Protein AF-A0A7H8K8Y8-F1 (afdb_monomer)

Radius of gyration: 16.33 Å; Cα contacts (8 Å, |Δi|>4): 462; chains: 1; bounding box: 33×34×42 Å

Solvent-accessible surface area (backbone atoms only — not comparable to full-atom values): 11235 Å² total; per-residue (Å²): 47,34,43,35,34,44,88,44,93,58,84,47,74,63,60,48,48,42,51,52,21,34,54,66,14,74,72,36,29,78,49,51,78,45,75,47,83,26,34,46,71,71,55,39,44,44,60,54,82,76,67,83,57,88,88,54,40,43,34,38,39,29,57,40,34,72,45,77,36,86,93,74,77,41,76,40,55,29,47,52,90,25,46,56,72,57,38,44,53,29,50,38,44,20,48,34,28,75,65,49,31,67,30,47,39,39,42,53,35,22,45,46,13,83,46,38,62,58,52,34,45,52,37,24,78,65,62,27,34,48,27,36,41,39,27,29,39,32,50,54,49,59,33,80,68,20,32,56,27,30,35,62,65,96,64,55,71,68,59,52,51,51,47,45,74,74,30,46,95,44,48,87,76,36,78,52,56,24,53,40,31,74,57,45,29,30,24,35,20,47,90,67,39,69,44,79,52,56,60,69,61,36,25,51,53,44,20,61,48,49,44,70,84,48,86,74,104

Foldseek 3Di:
DEEEFALDPDDDPQNVLLLVLLCLQPLCVVLPPDYDYDNDLVSLLAEDVPADDPARAYEYEFEKDWDQDPVVRDIAIDTSNHGLLSNLNSNCSHHNLVRQALHEYHYPYAQCQVCQLVSLLSSLVSVHAFYKYKDFNHDWGQANNSFIKHADDPDDPVVLVVCCVVQSVPCVSVPRIDTLAFRMWMWHGHPSDIDTDDRVVNSVVSCSRRPVPPPPD

Secondary structure (DSSP, 8-state):
-EEEE-SSSS--HHHHHHHHHHHH-HHHHTT-S-EEEE-SHHHHHSPPSSPPPTT--EEEEE-EEEEEETTTTEEEEEETTEEHHHHHHHHHHHH-HHHHTT-EEEEE-SSGGGGHHHHHHHHHHTT--SEEEEEESSEEEE-TTS-E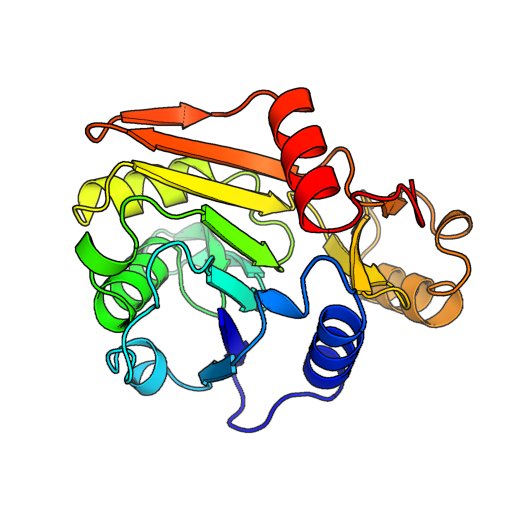EEE--SS-HHHHHHHHHHHGGGGGGSTTEEET-SSEEEEEEETTEEEEPPHHHHHHHHHHHH-TT-S--

Structure (mmCIF, N/CA/C/O backbone):
data_AF-A0A7H8K8Y8-F1
#
_entry.id   AF-A0A7H8K8Y8-F1
#
loop_
_atom_site.group_PDB
_atom_site.id
_atom_site.type_symbol
_atom_site.label_atom_id
_atom_site.label_alt_id
_atom_site.label_comp_id
_atom_site.label_asym_id
_atom_site.label_entity_id
_atom_site.label_seq_id
_atom_site.pdbx_PDB_ins_code
_atom_site.Cartn_x
_atom_site.Cartn_y
_atom_site.Cartn_z
_atom_site.occupancy
_atom_site.B_iso_or_equiv
_atom_site.auth_seq_id
_atom_site.auth_comp_id
_atom_site.auth_asym_id
_atom_site.auth_atom_id
_atom_site.pdbx_PDB_model_num
ATOM 1 N N . MET A 1 1 ? -3.875 10.345 3.438 1.00 91.38 1 MET A N 1
ATOM 2 C CA . MET A 1 1 ? -2.473 10.663 3.806 1.00 91.38 1 MET A CA 1
ATOM 3 C C . MET A 1 1 ? -1.510 9.692 3.139 1.00 91.38 1 MET A C 1
ATOM 5 O O . MET A 1 1 ? -1.839 8.514 3.044 1.00 91.38 1 MET A O 1
ATOM 9 N N . ILE A 1 2 ? -0.329 10.173 2.726 1.00 94.81 2 ILE A N 1
ATOM 10 C CA . ILE A 1 2 ? 0.794 9.314 2.305 1.00 94.81 2 ILE A CA 1
ATOM 11 C C . ILE A 1 2 ? 1.820 9.191 3.429 1.00 94.81 2 ILE A C 1
ATOM 13 O O . ILE A 1 2 ? 2.365 10.192 3.901 1.00 94.81 2 ILE A O 1
ATOM 17 N N . TRP A 1 3 ? 2.118 7.960 3.825 1.00 96.06 3 TRP A N 1
ATOM 18 C CA . TRP A 1 3 ? 3.188 7.627 4.746 1.00 96.06 3 TRP A CA 1
ATOM 19 C C . TRP A 1 3 ? 4.389 7.120 3.956 1.00 96.06 3 TRP A C 1
ATOM 21 O O . TRP A 1 3 ? 4.346 6.039 3.374 1.00 96.06 3 TRP A O 1
ATOM 31 N N . ILE A 1 4 ? 5.441 7.931 3.905 1.00 96.06 4 ILE A N 1
ATOM 32 C CA . ILE A 1 4 ? 6.640 7.665 3.117 1.00 96.06 4 ILE A CA 1
ATOM 33 C C . ILE A 1 4 ? 7.705 7.099 4.045 1.00 96.06 4 ILE A C 1
ATOM 35 O O . ILE A 1 4 ? 8.050 7.745 5.035 1.00 96.06 4 ILE A O 1
ATOM 39 N N . ILE A 1 5 ? 8.237 5.922 3.726 1.00 96.44 5 ILE A N 1
ATOM 40 C CA . ILE A 1 5 ? 9.285 5.276 4.519 1.00 96.44 5 ILE A CA 1
ATOM 41 C C . ILE A 1 5 ? 10.550 5.157 3.675 1.00 96.44 5 ILE A C 1
ATOM 43 O O . ILE A 1 5 ? 10.589 4.425 2.687 1.00 96.44 5 ILE A O 1
ATOM 47 N N . GLU A 1 6 ? 11.600 5.857 4.094 1.00 93.38 6 GLU A N 1
ATOM 48 C CA . GLU A 1 6 ? 12.917 5.805 3.465 1.00 93.38 6 GLU A CA 1
ATOM 49 C C . GLU A 1 6 ? 14.009 5.473 4.486 1.00 93.38 6 GLU A C 1
ATOM 51 O O . GLU A 1 6 ? 13.846 5.634 5.689 1.00 93.38 6 GLU A O 1
ATOM 56 N N . SER A 1 7 ? 15.178 5.045 4.008 1.00 85.81 7 SER A N 1
ATOM 57 C CA . SER A 1 7 ? 16.370 4.880 4.853 1.00 85.81 7 SER A CA 1
ATOM 58 C C . SER A 1 7 ? 17.168 6.178 5.038 1.00 85.81 7 SER A C 1
ATOM 60 O O . SER A 1 7 ? 18.157 6.211 5.773 1.00 85.81 7 SER A O 1
ATOM 62 N N . LYS A 1 8 ? 16.780 7.258 4.347 1.00 84.88 8 LYS A N 1
ATOM 63 C CA . LYS A 1 8 ? 17.482 8.547 4.324 1.00 84.88 8 LYS A CA 1
ATOM 64 C C . LYS A 1 8 ? 16.581 9.652 4.851 1.00 84.88 8 LYS A C 1
ATOM 66 O O . LYS A 1 8 ? 15.391 9.681 4.575 1.00 84.88 8 LYS A O 1
ATOM 71 N N . SER A 1 9 ? 17.172 10.618 5.554 1.00 83.38 9 SER A N 1
ATOM 72 C CA . SER A 1 9 ? 16.463 11.781 6.122 1.00 83.38 9 SER A CA 1
ATOM 73 C C . SER A 1 9 ? 15.938 12.782 5.094 1.00 83.38 9 SER A C 1
ATOM 75 O O . SER A 1 9 ? 15.338 13.790 5.459 1.00 83.38 9 SER A O 1
ATOM 77 N N . LYS A 1 10 ? 16.194 12.541 3.809 1.00 87.69 10 LYS A N 1
ATOM 78 C CA . LYS A 1 10 ? 15.722 13.359 2.700 1.00 87.69 10 LYS A CA 1
ATOM 79 C C . LYS A 1 10 ? 15.137 12.441 1.652 1.00 87.69 10 LYS A C 1
ATOM 81 O O . LYS A 1 10 ? 15.833 11.507 1.256 1.00 87.69 10 LYS A O 1
ATOM 86 N N . LEU A 1 11 ? 13.958 12.832 1.172 1.00 90.62 11 LEU A N 1
ATOM 87 C CA . LEU A 1 11 ? 13.266 12.179 0.074 1.00 90.62 11 LEU A CA 1
ATOM 88 C C . LEU A 1 11 ? 14.221 11.991 -1.104 1.00 90.62 11 LEU A C 1
ATOM 90 O O . LEU A 1 11 ? 14.812 12.957 -1.608 1.00 90.62 11 LEU A O 1
ATOM 94 N N . SER A 1 12 ? 14.406 10.747 -1.520 1.00 91.06 12 SER A N 1
ATOM 95 C CA . SER A 1 12 ? 15.180 10.435 -2.709 1.00 91.06 12 SER A CA 1
ATOM 96 C C . SER A 1 12 ? 14.504 11.015 -3.956 1.00 91.06 12 SER A C 1
ATOM 98 O O . SER A 1 12 ? 13.303 11.277 -3.986 1.00 91.06 12 SER A O 1
ATOM 100 N N . ARG A 1 13 ? 15.281 11.221 -5.028 1.00 91.00 13 ARG A N 1
ATOM 101 C CA . ARG A 1 13 ? 14.734 11.755 -6.288 1.00 91.00 13 ARG A CA 1
ATOM 102 C C . ARG A 1 13 ? 13.637 10.868 -6.878 1.00 91.00 13 ARG A C 1
ATOM 104 O O . ARG A 1 13 ? 12.740 11.399 -7.517 1.00 91.00 13 ARG A O 1
ATOM 111 N N . VAL A 1 14 ? 13.731 9.556 -6.658 1.00 86.94 14 VAL A N 1
ATOM 112 C CA . VAL A 1 14 ? 12.760 8.571 -7.147 1.00 86.94 14 VAL A CA 1
ATOM 113 C C . VAL A 1 14 ? 11.430 8.764 -6.422 1.00 86.94 14 VAL A C 1
ATOM 115 O O . VAL A 1 14 ? 10.460 9.160 -7.055 1.00 86.94 14 VAL A O 1
ATOM 118 N N . PHE 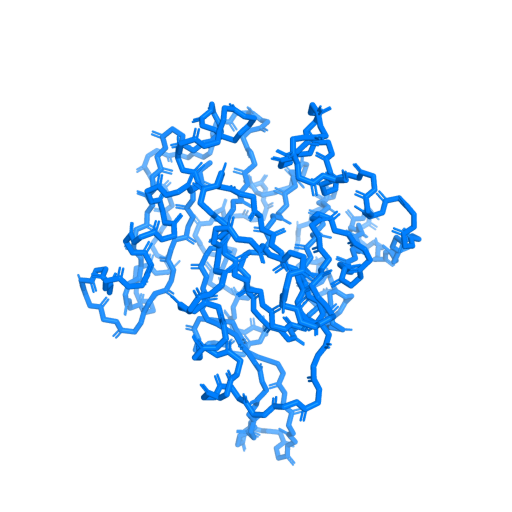A 1 15 ? 11.419 8.675 -5.089 1.00 90.81 15 PHE A N 1
ATOM 119 C CA . PHE A 1 15 ? 10.200 8.902 -4.307 1.00 90.81 15 PHE A CA 1
ATOM 120 C C . PHE A 1 15 ? 9.627 10.314 -4.478 1.00 90.81 15 PHE A C 1
ATOM 122 O O . PHE A 1 15 ? 8.418 10.498 -4.415 1.00 90.81 15 PHE A O 1
ATOM 129 N N . ALA A 1 16 ? 10.471 11.330 -4.687 1.00 92.12 16 ALA A N 1
ATOM 130 C CA . ALA A 1 16 ? 10.002 12.683 -4.975 1.00 92.12 16 ALA A CA 1
ATOM 131 C C . ALA A 1 16 ? 9.253 12.763 -6.313 1.00 92.12 16 ALA A C 1
ATOM 133 O O . ALA A 1 16 ? 8.243 13.463 -6.405 1.00 92.12 16 ALA A O 1
ATOM 134 N N . ALA A 1 17 ? 9.728 12.049 -7.337 1.00 91.31 17 ALA A N 1
ATOM 135 C CA . ALA A 1 17 ? 9.040 11.947 -8.617 1.00 91.31 17 ALA A CA 1
ATOM 136 C C . ALA A 1 17 ? 7.729 11.161 -8.474 1.00 91.31 17 ALA A C 1
ATOM 138 O O . ALA A 1 17 ? 6.698 11.651 -8.925 1.00 91.31 17 ALA A O 1
ATOM 139 N N . ASP A 1 18 ? 7.753 10.021 -7.783 1.00 91.69 18 ASP A N 1
ATOM 140 C CA . ASP A 1 18 ? 6.568 9.198 -7.509 1.00 91.69 18 ASP A CA 1
ATOM 141 C C . ASP A 1 18 ? 5.501 9.982 -6.744 1.00 91.69 18 ASP A C 1
ATOM 143 O O . ASP A 1 18 ? 4.338 9.997 -7.134 1.00 91.69 18 ASP A O 1
ATOM 147 N N . LEU A 1 19 ? 5.901 10.718 -5.703 1.00 92.56 19 LEU A N 1
ATOM 148 C CA . LEU A 1 19 ? 5.009 11.592 -4.946 1.00 92.56 19 LEU A CA 1
ATOM 149 C C . LEU A 1 19 ? 4.398 12.681 -5.833 1.00 92.56 19 LEU A C 1
ATOM 151 O O . LEU A 1 19 ? 3.198 12.921 -5.756 1.00 92.56 19 LEU A O 1
ATOM 155 N N . THR A 1 20 ? 5.211 13.323 -6.677 1.00 92.25 20 THR A N 1
ATOM 156 C CA . THR A 1 20 ? 4.737 14.374 -7.592 1.00 92.25 20 THR A CA 1
ATOM 157 C C . THR A 1 20 ? 3.717 13.817 -8.583 1.00 92.25 20 THR A C 1
ATOM 159 O O . THR A 1 20 ? 2.680 14.435 -8.800 1.00 92.25 20 THR A O 1
ATOM 162 N N . ARG A 1 21 ? 3.994 12.646 -9.166 1.00 91.94 21 ARG A N 1
ATOM 163 C CA . ARG A 1 21 ? 3.099 11.966 -10.112 1.00 91.94 21 ARG A CA 1
ATOM 164 C C . ARG A 1 21 ? 1.803 11.564 -9.436 1.00 91.94 21 ARG A C 1
ATOM 166 O O . ARG A 1 21 ? 0.736 11.929 -9.905 1.00 91.94 21 ARG A O 1
ATOM 173 N N . LEU A 1 22 ? 1.896 10.897 -8.290 1.00 92.12 22 LEU A N 1
ATOM 174 C CA . LEU A 1 22 ? 0.730 10.478 -7.526 1.00 92.12 22 LEU A CA 1
ATOM 175 C C . LEU A 1 22 ? -0.134 11.682 -7.128 1.00 92.12 22 LEU A C 1
ATOM 177 O O . LEU A 1 22 ? -1.345 11.608 -7.194 1.00 92.12 22 LEU A O 1
ATOM 181 N N . GLN A 1 23 ? 0.462 12.821 -6.777 1.00 91.12 23 GLN A N 1
ATOM 182 C CA . GLN A 1 23 ? -0.290 14.050 -6.494 1.00 91.12 23 GLN A CA 1
ATOM 183 C C . GLN A 1 23 ? -0.931 14.699 -7.727 1.00 91.12 23 GLN A C 1
ATOM 185 O O . GLN A 1 23 ? -1.860 15.486 -7.560 1.00 91.12 23 GLN A O 1
ATOM 190 N N . ALA A 1 24 ? -0.434 14.414 -8.931 1.00 90.12 24 ALA A N 1
ATOM 191 C CA . ALA A 1 24 ? -1.017 14.901 -10.178 1.00 90.12 24 ALA A CA 1
ATOM 192 C C . ALA A 1 24 ? -2.245 14.086 -10.612 1.00 90.12 24 ALA A C 1
ATOM 194 O O . ALA A 1 24 ? -3.062 14.598 -11.370 1.00 90.12 24 ALA A O 1
ATOM 195 N N . ASN A 1 25 ? -2.393 12.857 -10.114 1.00 91.69 25 ASN A N 1
ATOM 196 C CA . ASN A 1 25 ? -3.572 12.033 -10.342 1.00 91.69 25 ASN A CA 1
ATOM 197 C C . ASN A 1 25 ? -4.771 12.587 -9.555 1.00 91.69 25 ASN A C 1
ATOM 199 O O . ASN A 1 25 ? -4.767 12.609 -8.320 1.00 91.69 25 ASN A O 1
ATOM 203 N N . GLU A 1 26 ? -5.811 13.020 -10.270 1.00 90.69 26 GLU A N 1
ATOM 204 C CA . GLU A 1 26 ? -6.984 13.672 -9.682 1.00 90.69 26 GLU A CA 1
ATOM 205 C C . GLU A 1 26 ? -7.751 12.759 -8.712 1.00 90.69 26 GLU A C 1
ATOM 207 O O . GLU A 1 26 ? -8.199 13.228 -7.658 1.00 90.69 26 GLU A O 1
ATOM 212 N N . ALA A 1 27 ? -7.824 11.454 -8.999 1.00 89.62 27 ALA A N 1
ATOM 213 C CA . ALA A 1 27 ? -8.535 10.471 -8.180 1.00 89.62 27 ALA A CA 1
ATOM 214 C C . ALA A 1 27 ? -7.926 10.321 -6.778 1.00 89.62 27 ALA A C 1
ATOM 216 O O . ALA A 1 27 ? -8.633 10.079 -5.796 1.00 89.62 27 ALA A O 1
ATOM 217 N N . VAL A 1 28 ? -6.611 10.513 -6.647 1.00 89.00 28 VAL A N 1
ATOM 218 C CA . VAL A 1 28 ? -5.910 10.386 -5.360 1.00 89.00 28 VAL A CA 1
ATOM 219 C C . VAL A 1 28 ? -5.485 11.720 -4.758 1.00 89.00 28 VAL A C 1
ATOM 221 O O . VAL A 1 28 ? -5.292 11.782 -3.541 1.00 89.00 28 VAL A O 1
ATOM 224 N N . ALA A 1 29 ? -5.377 12.796 -5.543 1.00 87.31 29 ALA A N 1
ATOM 225 C CA . ALA A 1 29 ? -4.938 14.113 -5.074 1.00 87.31 29 ALA A CA 1
ATOM 226 C C . ALA A 1 29 ? -5.734 14.583 -3.844 1.00 87.31 29 ALA A C 1
ATOM 228 O O . ALA A 1 29 ? -5.158 15.081 -2.872 1.00 87.31 29 ALA A O 1
ATOM 229 N N . ALA A 1 30 ? -7.047 14.329 -3.830 1.00 76.69 30 ALA A N 1
ATOM 230 C CA . ALA A 1 30 ? -7.932 14.654 -2.711 1.00 76.69 30 ALA A CA 1
ATOM 231 C C . ALA A 1 30 ? -7.601 13.884 -1.413 1.00 76.69 30 ALA A C 1
ATOM 233 O O . ALA A 1 30 ? -7.797 14.393 -0.307 1.00 76.69 30 ALA A O 1
ATOM 234 N N . HIS A 1 31 ? -7.073 12.664 -1.523 1.00 78.62 31 HIS A N 1
ATOM 235 C CA . HIS A 1 31 ? -6.708 11.798 -0.394 1.00 78.62 31 HIS A CA 1
ATOM 236 C C . HIS A 1 31 ? -5.257 11.991 0.067 1.00 78.62 31 HIS A C 1
ATOM 238 O O . HIS A 1 31 ? -4.889 11.650 1.199 1.00 78.62 31 HIS A O 1
ATOM 244 N N . VAL A 1 32 ? -4.429 12.579 -0.792 1.00 81.31 32 VAL A N 1
ATOM 245 C CA . VAL A 1 32 ? -3.017 12.899 -0.569 1.00 81.31 32 VAL A CA 1
ATOM 246 C C . VAL A 1 32 ? -2.864 14.340 -0.044 1.00 81.31 32 VAL A C 1
ATOM 248 O O . VAL A 1 32 ? -1.903 15.049 -0.315 1.00 81.31 32 VAL A O 1
ATOM 251 N N . ALA A 1 33 ? -3.786 14.786 0.812 1.00 76.62 33 ALA A N 1
ATOM 252 C CA . ALA A 1 33 ? -3.745 16.138 1.384 1.00 76.62 33 ALA A CA 1
ATOM 253 C C . ALA A 1 33 ? -2.495 16.412 2.250 1.00 76.62 33 ALA A C 1
ATOM 255 O 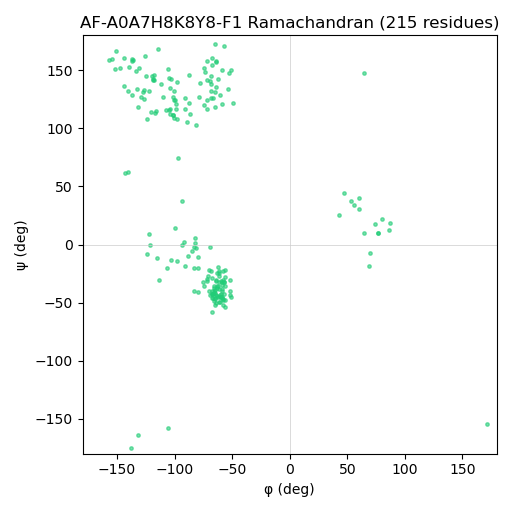O . ALA A 1 33 ? -2.146 17.563 2.513 1.00 76.62 33 ALA A O 1
ATOM 256 N N . ARG A 1 34 ? -1.818 15.355 2.719 1.00 88.50 34 ARG A N 1
ATOM 257 C CA . ARG A 1 34 ? -0.553 15.442 3.455 1.00 88.50 34 ARG A CA 1
ATOM 258 C C . ARG A 1 34 ? 0.312 14.203 3.266 1.00 88.50 34 ARG A C 1
ATOM 260 O O . ARG A 1 34 ? -0.198 13.084 3.148 1.00 88.50 34 ARG A O 1
ATOM 267 N N . SER A 1 35 ? 1.618 14.424 3.355 1.00 91.25 35 SER A N 1
ATOM 268 C CA . SER A 1 35 ? 2.652 13.393 3.374 1.00 91.25 35 SER A CA 1
ATOM 269 C C . SER A 1 35 ? 3.451 13.447 4.674 1.00 91.25 35 SER A C 1
ATOM 271 O O . SER A 1 35 ? 3.780 14.532 5.156 1.00 91.25 35 SER A O 1
ATOM 273 N N . VAL A 1 36 ? 3.818 12.287 5.210 1.00 94.12 36 VAL A N 1
ATOM 274 C CA . VAL A 1 36 ? 4.732 12.165 6.350 1.00 94.12 36 VAL A CA 1
ATOM 275 C C . VAL A 1 36 ? 5.931 11.335 5.916 1.00 94.12 36 VAL A C 1
ATOM 277 O O . VAL A 1 36 ? 5.770 10.155 5.619 1.00 94.12 36 VAL A O 1
ATOM 280 N N . LEU A 1 37 ? 7.113 11.955 5.879 1.00 94.62 37 LEU A N 1
ATOM 281 C CA . LEU A 1 37 ? 8.375 11.268 5.613 1.00 94.62 37 LEU A CA 1
ATOM 282 C C . LEU A 1 37 ? 8.962 10.734 6.915 1.00 94.62 37 LEU A C 1
ATOM 284 O O . LEU A 1 37 ? 9.274 11.503 7.822 1.00 94.62 37 LEU A O 1
ATOM 288 N N . ASN A 1 38 ? 9.164 9.425 6.952 1.00 95.12 38 ASN A N 1
ATOM 289 C CA . ASN A 1 38 ? 9.815 8.715 8.028 1.00 95.12 38 ASN A CA 1
ATOM 290 C C . ASN A 1 38 ? 11.087 8.064 7.503 1.00 95.12 38 ASN A C 1
ATOM 292 O O . ASN A 1 38 ? 11.055 7.146 6.691 1.00 95.12 38 ASN A O 1
ATOM 296 N N . SER A 1 39 ? 12.210 8.555 8.000 1.00 92.81 39 SER A N 1
ATOM 297 C CA . SER A 1 39 ? 13.548 8.123 7.620 1.00 92.81 39 SER A CA 1
ATOM 298 C C . SER A 1 39 ? 14.226 7.211 8.642 1.00 92.81 39 SER A C 1
ATOM 300 O O . SER A 1 39 ? 15.295 6.651 8.394 1.00 92.81 39 SER A O 1
ATOM 302 N N . LYS A 1 40 ? 13.651 7.140 9.847 1.00 93.44 40 LYS A N 1
ATOM 303 C CA . LYS A 1 40 ? 14.188 6.417 11.001 1.00 93.44 40 LYS A CA 1
ATOM 304 C C . LYS A 1 40 ? 13.073 5.705 11.755 1.00 93.44 40 LYS A C 1
ATOM 306 O O . LYS A 1 40 ? 11.957 6.213 11.843 1.00 93.44 40 LYS A O 1
ATOM 311 N N . ILE A 1 41 ? 13.430 4.614 12.434 1.00 92.12 41 ILE A N 1
ATOM 312 C CA . ILE A 1 41 ? 12.519 3.838 13.297 1.00 92.12 41 ILE A CA 1
ATOM 313 C C . ILE A 1 41 ? 11.808 4.737 14.321 1.00 92.12 41 ILE A C 1
ATOM 315 O O . ILE A 1 41 ? 10.594 4.660 14.475 1.00 92.12 41 ILE A O 1
ATOM 319 N N . ALA A 1 42 ? 12.527 5.664 14.964 1.00 94.12 42 ALA A N 1
ATOM 320 C CA . ALA A 1 42 ? 11.927 6.573 15.945 1.00 94.12 42 ALA A CA 1
ATOM 321 C C . ALA A 1 42 ? 10.781 7.430 15.357 1.00 94.12 42 ALA A C 1
ATOM 323 O O . ALA A 1 42 ? 9.785 7.694 16.028 1.00 94.12 42 ALA A O 1
ATOM 324 N N . GLU A 1 43 ? 10.883 7.836 14.090 1.00 94.56 43 GLU A N 1
ATOM 325 C CA . GLU A 1 43 ? 9.847 8.618 13.399 1.00 94.56 43 GLU A CA 1
ATOM 326 C C . GLU A 1 43 ? 8.644 7.738 13.019 1.00 94.56 43 GLU A C 1
ATOM 328 O O . GLU A 1 43 ? 7.494 8.201 13.027 1.00 94.56 43 GLU A O 1
ATOM 333 N N . MET A 1 44 ? 8.903 6.458 12.716 1.00 94.50 44 MET A N 1
ATOM 334 C CA . MET A 1 44 ? 7.885 5.418 12.512 1.00 94.50 44 MET A CA 1
ATOM 335 C C . MET A 1 44 ? 7.081 5.165 13.776 1.00 94.50 44 MET A C 1
ATOM 337 O O . MET A 1 44 ? 5.867 5.067 13.694 1.00 94.50 44 MET A O 1
ATOM 341 N N . GLN A 1 45 ? 7.718 5.202 14.938 1.00 95.25 45 GLN A N 1
ATOM 342 C CA . GLN A 1 45 ? 7.053 4.958 16.217 1.00 95.25 45 GLN A CA 1
ATOM 343 C C . GLN A 1 45 ? 6.457 6.218 16.857 1.00 95.25 45 GLN A C 1
ATOM 345 O O . GLN A 1 45 ? 5.716 6.125 17.831 1.00 95.25 45 GLN A O 1
ATOM 350 N N . THR A 1 46 ? 6.757 7.405 16.323 1.00 95.75 46 THR A N 1
ATOM 351 C CA . THR A 1 46 ? 6.173 8.664 16.805 1.00 95.75 46 THR A CA 1
ATOM 352 C C . THR A 1 46 ? 4.721 8.778 16.339 1.00 95.75 46 THR A C 1
ATOM 354 O O . THR A 1 46 ? 4.517 8.854 15.123 1.00 95.75 46 THR A O 1
ATOM 357 N N . PRO A 1 47 ? 3.725 8.873 17.242 1.00 95.88 47 PRO A N 1
ATOM 358 C CA . PRO A 1 47 ? 2.315 8.961 16.869 1.00 95.88 47 PRO A CA 1
ATOM 359 C C . PRO A 1 47 ? 2.016 10.081 15.867 1.00 95.88 47 PRO A C 1
ATOM 361 O O . PRO A 1 47 ? 2.655 11.136 15.862 1.00 95.88 47 PRO A O 1
ATOM 364 N N . LEU A 1 48 ? 1.033 9.857 15.000 1.00 94.75 48 LEU A N 1
ATOM 365 C CA . LEU A 1 48 ? 0.621 10.831 13.998 1.00 94.75 48 LEU A CA 1
ATOM 366 C C . LEU A 1 48 ? -0.053 12.053 14.650 1.00 94.75 48 LEU A C 1
ATOM 368 O O . LEU A 1 48 ? -1.045 11.918 15.366 1.00 94.75 48 LEU A O 1
ATOM 372 N N . ALA A 1 49 ? 0.442 13.255 14.343 1.00 91.81 49 ALA A N 1
ATOM 373 C CA . ALA A 1 49 ? -0.134 14.521 14.793 1.00 91.81 49 ALA A CA 1
ATOM 374 C C . ALA A 1 49 ? -0.271 15.505 13.609 1.00 91.81 49 ALA A C 1
ATOM 376 O O . ALA A 1 49 ? 0.745 15.860 13.009 1.00 91.81 49 ALA A O 1
ATOM 377 N N . PRO A 1 50 ? -1.496 15.950 13.251 1.00 91.62 50 PRO A N 1
ATOM 378 C CA . PRO A 1 50 ? -2.789 15.525 13.806 1.00 91.62 50 PRO A CA 1
ATOM 379 C C . PRO A 1 50 ? -3.135 14.061 13.448 1.00 91.62 50 PRO A C 1
ATOM 381 O O . PRO A 1 50 ? -2.578 13.541 12.478 1.00 91.62 50 PRO A O 1
ATOM 384 N N . PRO A 1 51 ? -4.058 13.393 14.167 1.00 92.81 51 PRO A N 1
ATOM 385 C CA . PRO A 1 51 ? -4.547 12.056 13.809 1.00 92.81 51 PRO A CA 1
ATOM 386 C C . PRO A 1 51 ? -5.149 11.984 12.395 1.00 92.81 51 PRO A C 1
ATOM 388 O O . PRO A 1 51 ? -5.330 13.005 11.730 1.00 92.81 51 PRO A O 1
ATOM 391 N N . LEU A 1 52 ? -5.440 10.775 11.910 1.00 92.50 52 LEU A N 1
ATOM 392 C CA . LEU A 1 52 ? -6.112 10.573 10.619 1.00 92.50 52 LEU A CA 1
ATOM 393 C C . LEU A 1 52 ? -7.530 11.155 10.643 1.00 92.50 52 LEU A C 1
ATOM 395 O O . LEU A 1 52 ? -8.282 10.913 11.590 1.00 92.50 52 LEU A O 1
ATOM 399 N N . ALA A 1 53 ? -7.922 11.865 9.584 1.00 90.38 53 ALA A N 1
ATOM 400 C CA . ALA A 1 53 ? -9.299 12.337 9.444 1.00 90.38 53 ALA A CA 1
ATOM 401 C C . ALA A 1 53 ? -10.260 11.145 9.241 1.00 90.38 53 ALA A C 1
ATOM 403 O O . ALA A 1 53 ? -9.823 10.088 8.778 1.00 90.38 53 ALA A O 1
ATOM 404 N N . PRO A 1 54 ? -11.557 11.241 9.588 1.00 87.81 54 PRO A N 1
ATOM 405 C CA . PRO A 1 54 ? -12.517 10.163 9.328 1.00 87.81 54 PRO A CA 1
ATOM 406 C C . PRO A 1 54 ? -12.521 9.750 7.849 1.00 87.81 54 PRO A C 1
ATOM 408 O O . PRO A 1 54 ? -12.502 10.610 6.975 1.00 87.81 54 PRO A O 1
ATOM 411 N N . GLY A 1 55 ? -12.491 8.446 7.563 1.00 86.06 55 GLY A N 1
ATOM 412 C CA . GLY A 1 55 ? -12.507 7.914 6.190 1.00 86.06 55 GLY A CA 1
ATOM 413 C C . GLY A 1 55 ? -11.234 8.142 5.357 1.00 86.06 55 GLY A C 1
ATOM 414 O O . GLY A 1 55 ? -11.116 7.572 4.281 1.00 86.06 55 GLY A O 1
ATOM 415 N N . GLU A 1 56 ? -10.262 8.924 5.839 1.00 89.81 56 GLU A N 1
ATOM 416 C CA . GLU A 1 56 ? -8.977 9.140 5.156 1.00 89.81 56 GLU A CA 1
ATOM 417 C C . GLU A 1 56 ? -8.213 7.811 4.938 1.00 89.81 56 GLU A C 1
ATOM 419 O O . GLU A 1 56 ? -7.876 7.141 5.922 1.00 89.81 56 GLU A O 1
ATOM 424 N N . PRO A 1 57 ? -7.892 7.413 3.693 1.00 93.19 57 PRO A N 1
ATOM 425 C CA . PRO A 1 57 ? -7.078 6.227 3.458 1.00 93.19 57 PRO A CA 1
ATOM 426 C C . PRO A 1 57 ? -5.614 6.474 3.849 1.00 93.19 57 PRO A C 1
ATOM 428 O O . PRO A 1 57 ? -5.129 7.616 3.888 1.00 93.19 57 PRO A O 1
ATOM 431 N N . VAL A 1 58 ? -4.895 5.381 4.107 1.00 96.00 58 VAL A N 1
ATOM 432 C CA . VAL A 1 58 ? -3.445 5.404 4.327 1.00 96.00 58 VAL A CA 1
ATOM 433 C C . VAL A 1 58 ? -2.763 4.800 3.110 1.00 96.00 58 VAL A C 1
ATOM 435 O O . VAL A 1 58 ? -2.940 3.620 2.823 1.00 96.00 58 VAL A O 1
ATOM 438 N N . LEU A 1 59 ? -1.978 5.615 2.412 1.00 96.88 59 LEU A N 1
ATOM 439 C CA . LEU A 1 59 ? -1.129 5.174 1.314 1.00 96.88 59 LEU A CA 1
ATOM 440 C C . LEU A 1 59 ? 0.290 5.008 1.861 1.00 96.88 59 LEU A C 1
ATOM 442 O O . LEU A 1 59 ? 0.878 5.977 2.336 1.00 96.88 59 LEU A O 1
ATOM 446 N N . VAL A 1 60 ? 0.831 3.795 1.845 1.00 97.38 60 VAL A N 1
ATOM 447 C CA . VAL A 1 60 ? 2.182 3.485 2.329 1.00 97.38 60 VAL A CA 1
ATOM 448 C C . VAL A 1 60 ? 3.120 3.440 1.134 1.00 97.38 60 VAL A C 1
ATOM 450 O O . VAL A 1 60 ? 3.061 2.495 0.358 1.00 97.38 60 VAL A O 1
ATOM 453 N N . LEU A 1 61 ? 3.985 4.441 0.990 1.00 96.62 61 LEU A N 1
ATOM 454 C CA . LEU A 1 61 ? 4.994 4.489 -0.066 1.00 96.62 61 LEU A CA 1
ATOM 455 C C . LEU A 1 61 ? 6.346 4.087 0.529 1.00 96.62 61 LEU A C 1
ATOM 457 O O . LEU A 1 61 ? 6.907 4.808 1.358 1.00 96.62 61 LEU A O 1
ATOM 461 N N . ALA A 1 62 ? 6.857 2.923 0.136 1.00 96.12 62 ALA A N 1
ATOM 462 C CA . ALA A 1 62 ? 8.090 2.362 0.682 1.00 96.12 62 ALA A CA 1
ATOM 463 C C . ALA A 1 62 ? 8.736 1.374 -0.294 1.00 96.12 62 ALA A C 1
ATOM 465 O O . ALA A 1 62 ? 8.067 0.768 -1.125 1.00 96.12 62 ALA A O 1
ATOM 466 N N . HIS A 1 63 ? 10.037 1.135 -0.137 1.00 93.06 63 HIS A N 1
ATOM 467 C CA . HIS A 1 63 ? 10.637 -0.062 -0.719 1.00 93.06 63 HIS A CA 1
ATOM 468 C C . HIS A 1 63 ? 10.232 -1.295 0.083 1.00 93.06 63 HIS A C 1
ATOM 470 O O . HIS A 1 63 ? 10.069 -1.227 1.303 1.00 93.06 63 HIS A O 1
ATOM 476 N N . SER A 1 64 ? 10.124 -2.427 -0.594 1.00 94.94 64 SER A N 1
ATOM 477 C CA . SER A 1 64 ? 9.887 -3.721 0.032 1.00 94.94 64 SER A CA 1
ATOM 478 C C . SER A 1 64 ? 10.493 -4.831 -0.805 1.00 94.94 64 SER A C 1
ATOM 480 O O . SER A 1 64 ? 10.861 -4.628 -1.964 1.00 94.94 64 SER A O 1
ATOM 482 N N . GLY A 1 65 ? 10.579 -6.008 -0.208 1.00 94.00 65 GLY A N 1
ATOM 483 C CA . GLY A 1 65 ? 11.040 -7.203 -0.883 1.00 94.00 65 GLY A CA 1
ATOM 484 C C . GLY A 1 65 ? 11.224 -8.329 0.109 1.00 94.00 65 GLY A C 1
ATOM 485 O O . GLY A 1 65 ? 10.620 -8.333 1.183 1.00 94.00 65 GLY A O 1
ATOM 486 N N . TYR A 1 66 ? 12.101 -9.248 -0.259 1.00 94.06 66 TYR A N 1
ATOM 487 C CA . TYR A 1 66 ? 12.476 -10.389 0.552 1.00 94.06 66 TYR A CA 1
ATOM 488 C C . TYR A 1 66 ? 13.961 -10.318 0.892 1.00 94.06 66 TYR A C 1
ATOM 490 O O . TYR A 1 66 ? 14.763 -9.769 0.133 1.00 94.06 66 TYR A O 1
ATOM 498 N N . ALA A 1 67 ? 14.316 -10.784 2.082 1.00 94.50 67 ALA A N 1
ATOM 499 C CA . ALA A 1 67 ? 15.700 -10.919 2.513 1.00 94.50 67 ALA A CA 1
ATOM 500 C C . ALA A 1 67 ? 15.800 -12.008 3.586 1.00 94.50 67 ALA A C 1
ATOM 502 O O . ALA A 1 67 ? 14.807 -12.344 4.232 1.00 94.50 67 ALA A O 1
ATOM 503 N N . LEU A 1 68 ? 17.005 -12.547 3.784 1.00 96.06 68 LEU A N 1
ATOM 504 C CA . LEU A 1 68 ? 17.279 -13.502 4.855 1.00 96.06 68 LEU A CA 1
ATOM 505 C C . LEU A 1 68 ? 17.099 -12.820 6.222 1.00 96.06 68 LEU A C 1
ATOM 507 O O . LEU A 1 68 ? 17.807 -11.863 6.534 1.00 96.06 68 LEU A O 1
ATOM 511 N N . ASP A 1 69 ? 16.159 -13.315 7.027 1.00 93.38 69 ASP A N 1
ATOM 512 C CA . ASP A 1 69 ? 15.938 -12.861 8.401 1.00 93.38 69 ASP A CA 1
ATOM 513 C C . ASP A 1 69 ? 16.804 -13.687 9.357 1.00 93.38 69 ASP A C 1
ATOM 515 O O . ASP A 1 69 ? 16.496 -14.843 9.653 1.00 93.38 69 ASP A O 1
ATOM 519 N N . ASP A 1 70 ? 17.882 -13.089 9.872 1.00 90.69 70 ASP A N 1
ATOM 520 C CA . ASP A 1 70 ? 18.818 -13.740 10.801 1.00 90.69 70 ASP A CA 1
ATOM 521 C C . ASP A 1 70 ? 18.140 -14.286 12.072 1.00 90.69 70 ASP A C 1
ATOM 523 O O . ASP A 1 70 ? 18.675 -15.192 12.710 1.00 90.69 70 ASP A O 1
ATOM 527 N N . ARG A 1 71 ? 16.958 -13.768 12.446 1.00 92.69 71 ARG A N 1
ATOM 528 C CA . ARG A 1 71 ? 16.192 -14.231 13.618 1.00 92.69 71 ARG A CA 1
ATOM 529 C C . ARG A 1 71 ? 15.558 -15.607 13.390 1.00 92.69 71 ARG A C 1
ATOM 531 O O . ARG A 1 71 ? 15.346 -16.345 14.350 1.00 92.69 71 ARG A O 1
ATOM 538 N N . HIS A 1 72 ? 15.235 -15.929 12.136 1.00 88.19 72 HIS A N 1
ATOM 539 C CA . HIS A 1 72 ? 14.463 -17.116 11.750 1.00 88.19 72 HIS A CA 1
ATOM 540 C C . HIS A 1 72 ? 15.177 -18.015 10.727 1.00 88.19 72 HIS A C 1
ATOM 542 O O . HIS A 1 72 ? 14.720 -19.127 10.485 1.00 88.19 72 HIS A O 1
ATOM 548 N N . HIS A 1 73 ? 16.312 -17.572 10.176 1.00 91.12 73 HIS A N 1
ATOM 549 C CA . HIS A 1 73 ? 17.111 -18.281 9.169 1.00 91.12 73 HIS A CA 1
ATOM 550 C C . HIS A 1 73 ? 16.332 -18.664 7.901 1.00 91.12 73 HIS A C 1
ATOM 552 O O . HIS A 1 73 ? 16.610 -19.686 7.275 1.00 91.12 73 HIS A O 1
ATOM 558 N N . GLU A 1 74 ? 15.377 -17.828 7.504 1.00 92.88 74 GLU A N 1
ATOM 559 C CA . GLU A 1 74 ? 14.582 -18.000 6.290 1.00 92.88 74 GLU A CA 1
ATOM 560 C C . GLU A 1 74 ? 14.421 -16.662 5.560 1.00 92.88 74 GLU A C 1
ATOM 562 O O . GLU A 1 74 ? 14.608 -15.590 6.142 1.00 92.88 74 GLU A O 1
ATOM 567 N N . GLU A 1 75 ? 14.108 -16.722 4.269 1.00 93.25 75 GLU A N 1
ATOM 568 C CA . GLU A 1 75 ? 13.769 -15.536 3.492 1.00 93.25 75 GLU A CA 1
ATOM 569 C C . GLU A 1 75 ? 12.381 -15.030 3.907 1.00 93.25 75 GLU A C 1
ATOM 571 O O . GLU A 1 75 ? 11.407 -15.782 3.879 1.00 93.25 75 GLU A O 1
ATOM 576 N N . ARG A 1 76 ? 12.287 -13.761 4.322 1.00 95.06 76 ARG A N 1
ATOM 577 C CA . ARG A 1 76 ? 11.044 -13.163 4.828 1.00 95.06 76 ARG A CA 1
ATOM 578 C C . ARG A 1 76 ? 10.743 -11.819 4.172 1.00 95.06 76 ARG A C 1
ATOM 580 O O . ARG A 1 76 ? 11.669 -11.106 3.776 1.00 95.06 76 ARG A O 1
ATOM 587 N N . PRO A 1 77 ? 9.456 -11.448 4.080 1.00 96.12 77 PRO A N 1
ATOM 588 C CA . PRO A 1 77 ? 9.044 -10.151 3.567 1.00 96.12 77 PRO A CA 1
ATOM 589 C C . PRO A 1 77 ? 9.427 -9.014 4.521 1.00 96.12 77 PRO A C 1
ATOM 591 O O . PRO A 1 77 ? 9.267 -9.106 5.745 1.00 96.12 77 PRO A O 1
ATOM 594 N N . TRP A 1 78 ? 9.860 -7.897 3.947 1.00 96.00 78 TRP A N 1
ATOM 595 C CA . TRP A 1 78 ? 10.104 -6.646 4.659 1.00 96.00 78 TRP A CA 1
ATOM 596 C C . TRP A 1 78 ? 9.490 -5.459 3.917 1.00 96.00 78 TRP A C 1
ATOM 598 O O . TRP A 1 78 ? 9.437 -5.436 2.690 1.00 96.00 78 TRP A O 1
ATOM 608 N N . VAL A 1 79 ? 9.068 -4.438 4.664 1.00 96.69 79 VAL A N 1
ATOM 609 C CA . VAL A 1 79 ? 8.554 -3.161 4.146 1.00 96.69 79 VAL A CA 1
ATOM 610 C C . VAL A 1 79 ? 9.295 -2.022 4.836 1.00 96.69 79 VAL A C 1
ATOM 612 O O . VAL A 1 79 ? 9.392 -1.982 6.060 1.00 96.69 79 VAL A O 1
ATOM 615 N N . GLY A 1 80 ? 9.865 -1.099 4.062 1.00 94.06 80 GLY A N 1
ATOM 616 C CA . GLY A 1 80 ? 10.598 0.052 4.593 1.00 94.06 80 GLY A CA 1
ATOM 617 C C . GLY A 1 80 ? 11.814 -0.331 5.445 1.00 94.06 80 GLY A C 1
ATOM 618 O O . GLY A 1 80 ? 12.141 0.370 6.398 1.00 94.06 80 GLY A O 1
ATOM 619 N N . GLY A 1 81 ? 12.457 -1.463 5.139 1.00 92.94 81 GLY A N 1
ATOM 620 C CA . GLY A 1 81 ? 13.564 -2.022 5.924 1.00 92.94 81 GLY A CA 1
ATOM 621 C C . GLY A 1 81 ? 13.151 -2.676 7.248 1.00 92.94 81 GLY A C 1
ATOM 622 O O . GLY A 1 81 ? 13.997 -2.845 8.123 1.00 92.94 81 GLY A O 1
ATOM 623 N N . ARG A 1 82 ? 11.868 -3.013 7.424 1.00 95.50 82 ARG A N 1
ATOM 624 C CA . ARG A 1 82 ? 11.326 -3.651 8.632 1.00 95.50 82 ARG A CA 1
ATOM 625 C C . ARG A 1 82 ? 10.658 -4.966 8.265 1.00 95.50 82 ARG A C 1
ATOM 627 O O . ARG A 1 82 ? 9.850 -4.996 7.338 1.00 95.50 82 ARG A O 1
ATOM 634 N N . TRP A 1 83 ? 10.969 -6.033 8.993 1.00 96.94 83 TRP A N 1
ATOM 635 C CA . TRP A 1 83 ? 10.234 -7.295 8.877 1.00 96.94 83 TRP A CA 1
ATOM 636 C C . TRP A 1 83 ? 8.751 -7.069 9.187 1.00 96.94 83 TRP A C 1
ATOM 638 O O . TRP A 1 83 ? 8.428 -6.164 9.955 1.00 96.94 83 TRP A O 1
ATOM 648 N N . LEU A 1 84 ? 7.832 -7.844 8.600 1.00 96.75 84 LEU A N 1
ATOM 649 C CA . LEU A 1 84 ? 6.392 -7.549 8.720 1.00 96.75 84 LEU A CA 1
ATOM 650 C C . LEU A 1 84 ? 5.886 -7.456 10.170 1.00 96.75 84 LEU A C 1
ATOM 652 O O . LEU A 1 84 ? 5.031 -6.622 10.461 1.00 96.75 84 LEU A O 1
ATOM 656 N N . ASP A 1 85 ? 6.413 -8.269 11.085 1.00 96.69 85 ASP A N 1
ATOM 657 C CA . ASP A 1 85 ? 6.075 -8.216 12.511 1.00 96.69 85 ASP A CA 1
ATOM 658 C C . ASP A 1 85 ? 6.491 -6.883 13.151 1.00 96.69 85 ASP A C 1
ATOM 660 O O . ASP A 1 85 ? 5.705 -6.249 13.857 1.00 96.69 85 ASP A O 1
ATOM 664 N N . GLU A 1 86 ? 7.700 -6.418 12.847 1.00 96.94 86 GLU A N 1
ATOM 665 C CA . GLU A 1 86 ? 8.228 -5.134 13.310 1.00 96.94 86 GLU A CA 1
ATOM 666 C C . GLU A 1 86 ? 7.510 -3.955 12.646 1.00 96.94 86 GLU A C 1
ATOM 668 O O . GLU A 1 86 ? 7.178 -2.969 13.301 1.00 96.94 86 GLU A O 1
ATOM 673 N N . PHE A 1 87 ? 7.210 -4.072 11.353 1.00 97.56 87 PHE A N 1
ATOM 674 C CA . PHE A 1 87 ? 6.453 -3.078 10.605 1.00 97.56 87 PHE A CA 1
ATOM 675 C C . PHE A 1 87 ? 5.060 -2.874 11.210 1.00 97.56 87 PHE A C 1
ATOM 677 O O . PHE A 1 87 ? 4.624 -1.737 11.371 1.00 97.56 87 PHE A O 1
ATOM 684 N N . VAL A 1 88 ? 4.368 -3.946 11.609 1.00 98.19 88 VAL A N 1
ATOM 685 C CA . VAL A 1 88 ? 3.061 -3.841 12.276 1.00 98.19 88 VAL A CA 1
ATOM 686 C C . VAL A 1 88 ? 3.170 -3.169 13.647 1.00 98.19 88 VAL A C 1
ATOM 688 O O . VAL A 1 88 ? 2.308 -2.356 13.996 1.00 98.19 88 VAL A O 1
ATOM 691 N N . GLN A 1 89 ? 4.236 -3.427 14.409 1.00 97.94 89 GLN A N 1
ATOM 692 C CA . GLN A 1 89 ? 4.499 -2.685 15.649 1.00 97.94 89 GLN A CA 1
ATOM 693 C C . GLN A 1 89 ? 4.667 -1.187 15.366 1.00 97.94 89 GLN A C 1
ATOM 695 O O . GLN A 1 89 ? 4.068 -0.354 16.044 1.00 97.94 89 GLN A O 1
ATOM 700 N N . ASP A 1 90 ? 5.408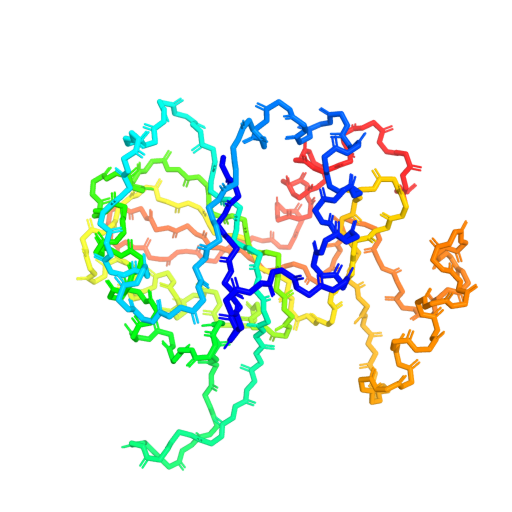 -0.835 14.318 1.00 97.88 90 ASP A N 1
ATOM 701 C CA . ASP A 1 90 ? 5.624 0.558 13.936 1.00 97.88 90 ASP A CA 1
ATOM 702 C C . ASP A 1 90 ? 4.328 1.227 13.438 1.00 97.88 90 ASP A C 1
ATOM 704 O O . ASP A 1 90 ? 4.007 2.340 13.851 1.00 97.88 90 ASP A O 1
ATOM 708 N N . VAL A 1 91 ? 3.523 0.539 12.622 1.00 97.25 91 VAL A N 1
ATOM 709 C CA . VAL A 1 91 ? 2.192 0.992 12.169 1.00 97.25 91 VAL A CA 1
ATOM 710 C C . VAL A 1 91 ? 1.270 1.266 13.356 1.00 97.25 91 VAL A C 1
ATOM 712 O O . VAL A 1 91 ? 0.606 2.303 13.422 1.00 97.25 91 VAL A O 1
ATOM 715 N N . THR A 1 92 ? 1.212 0.333 14.303 1.00 97.12 92 THR A N 1
ATOM 716 C CA . THR A 1 92 ? 0.320 0.429 15.466 1.00 97.12 92 THR A CA 1
ATOM 717 C C . THR A 1 92 ? 0.798 1.488 16.454 1.00 97.12 92 THR A C 1
ATOM 719 O O . THR A 1 92 ? -0.035 2.179 17.034 1.00 97.12 92 THR A O 1
ATOM 722 N N . ALA A 1 93 ? 2.106 1.725 16.572 1.00 97.12 93 ALA A N 1
ATOM 723 C CA . ALA A 1 93 ? 2.646 2.876 17.292 1.00 97.12 93 ALA A CA 1
ATOM 724 C C . ALA A 1 93 ? 2.312 4.207 16.590 1.00 97.12 93 ALA A C 1
ATOM 726 O O . ALA A 1 93 ? 1.902 5.171 17.240 1.00 97.12 93 ALA A O 1
ATOM 727 N N . LYS A 1 94 ? 2.431 4.258 15.255 1.00 97.19 94 LYS A N 1
ATOM 728 C CA . LYS A 1 94 ? 2.185 5.467 14.458 1.00 97.19 94 LYS A CA 1
ATOM 729 C C . LYS A 1 94 ? 0.728 5.906 14.490 1.00 97.19 94 LYS A C 1
ATOM 731 O O . LYS A 1 94 ? 0.437 7.090 14.666 1.00 97.19 94 LYS A O 1
ATOM 736 N N . PHE A 1 95 ? -0.181 4.965 14.264 1.00 96.44 95 PHE A N 1
ATOM 737 C CA . PHE A 1 95 ? -1.580 5.268 13.976 1.00 96.44 95 PHE A CA 1
ATOM 738 C C . PHE A 1 95 ? -2.557 4.772 15.035 1.00 96.44 95 PHE A C 1
ATOM 740 O O . PHE A 1 95 ? -3.707 5.203 15.018 1.00 96.44 95 PHE A O 1
ATOM 747 N N . THR A 1 96 ? -2.115 3.928 15.973 1.00 96.56 96 THR A N 1
ATOM 748 C CA . THR A 1 96 ? -2.946 3.147 16.908 1.00 96.56 96 THR A CA 1
ATOM 749 C C . THR A 1 96 ? -3.838 2.114 16.205 1.00 96.56 96 THR A C 1
ATOM 751 O O . THR A 1 96 ? -4.331 2.381 15.108 1.00 96.56 96 THR A O 1
ATOM 754 N N . PRO A 1 97 ? -4.126 0.954 16.827 1.00 96.25 97 PRO A N 1
ATOM 755 C CA . PRO A 1 97 ? -5.037 -0.027 16.236 1.00 96.25 97 PRO A CA 1
ATOM 756 C C . PRO A 1 97 ? -6.425 0.549 15.931 1.00 96.25 97 PRO A C 1
ATOM 758 O O . PRO A 1 97 ? -6.960 0.353 14.840 1.00 96.25 97 PRO A O 1
ATOM 761 N N . ALA A 1 98 ? -6.976 1.344 16.854 1.00 94.94 98 ALA A N 1
ATOM 762 C CA . ALA A 1 98 ? -8.260 2.018 16.670 1.00 94.94 98 ALA A CA 1
ATOM 763 C C . ALA A 1 98 ? -8.220 3.067 15.548 1.00 94.94 98 ALA A C 1
ATOM 765 O O . ALA A 1 98 ? -9.195 3.231 14.823 1.00 94.94 98 ALA A O 1
ATOM 766 N N . GLY A 1 99 ? -7.093 3.764 15.381 1.00 94.62 99 GLY A N 1
ATOM 767 C CA . GLY A 1 99 ? -6.952 4.806 14.369 1.00 94.62 99 GLY A CA 1
ATOM 768 C C . GLY A 1 99 ? -6.893 4.279 12.937 1.00 94.62 99 GLY A C 1
ATOM 769 O O . GLY A 1 99 ? -7.313 5.009 12.042 1.00 94.62 99 GLY A O 1
ATOM 770 N N . ILE A 1 100 ? -6.428 3.043 12.709 1.00 95.19 100 ILE A N 1
ATOM 771 C CA . ILE A 1 100 ? -6.429 2.393 11.377 1.00 95.19 100 ILE A CA 1
ATOM 772 C C . ILE A 1 100 ? -7.600 1.446 11.139 1.00 95.19 100 ILE A C 1
ATOM 774 O O . ILE A 1 100 ? -7.851 1.070 9.996 1.00 95.19 100 ILE A O 1
ATOM 778 N N . SER A 1 101 ? -8.322 1.073 12.193 1.00 96.12 101 SER A N 1
ATOM 779 C CA . SER A 1 101 ? -9.517 0.246 12.058 1.00 96.12 101 SER A CA 1
ATOM 780 C C . SER A 1 101 ? -10.591 0.963 11.233 1.00 96.12 101 SER A C 1
ATOM 782 O O . SER A 1 101 ? -10.747 2.183 11.328 1.00 96.12 101 SER A O 1
ATOM 784 N N . GLY A 1 102 ? -11.324 0.219 10.402 1.00 95.06 102 GLY A N 1
ATOM 785 C CA . GLY A 1 102 ? -12.338 0.781 9.501 1.00 95.06 102 GLY A CA 1
ATOM 786 C C . GLY A 1 102 ? -11.785 1.468 8.244 1.00 95.06 102 GLY A C 1
ATOM 787 O O . GLY A 1 102 ? -12.538 2.165 7.565 1.00 95.06 102 GLY A O 1
ATOM 788 N N . ARG A 1 103 ? -10.485 1.338 7.944 1.00 95.56 103 ARG A N 1
ATOM 789 C CA . ARG A 1 103 ? -9.832 2.023 6.812 1.00 95.56 103 ARG A CA 1
ATOM 790 C C . ARG A 1 103 ? -9.337 1.063 5.741 1.00 95.56 103 ARG A C 1
ATOM 792 O O . ARG A 1 103 ? -9.224 -0.143 5.949 1.00 95.56 103 ARG A O 1
ATOM 799 N N . THR A 1 104 ? -8.965 1.647 4.609 1.00 96.94 104 THR A N 1
ATOM 800 C CA . THR A 1 104 ? -8.182 0.973 3.577 1.00 96.94 104 THR A CA 1
ATOM 801 C C . THR A 1 104 ? -6.716 1.383 3.683 1.00 96.94 104 THR A C 1
ATOM 803 O O . THR A 1 104 ? -6.400 2.574 3.793 1.00 96.94 104 THR A O 1
ATOM 806 N N . LEU A 1 105 ? -5.830 0.388 3.656 1.00 98.00 105 LEU A N 1
ATOM 807 C CA . LEU A 1 105 ? -4.386 0.544 3.552 1.00 98.00 105 LEU A CA 1
ATOM 808 C C . LEU A 1 105 ? -3.959 0.183 2.127 1.00 98.00 105 LEU A C 1
ATOM 810 O O . LEU A 1 105 ? -4.098 -0.965 1.701 1.00 98.00 105 LEU A O 1
ATOM 814 N N . TRP A 1 106 ? -3.428 1.164 1.408 1.00 97.38 106 TRP A N 1
ATOM 815 C CA . TRP A 1 106 ? -2.905 1.002 0.056 1.00 97.38 106 TRP A CA 1
ATOM 816 C C . TRP A 1 106 ? -1.385 0.978 0.115 1.00 97.38 106 TRP A C 1
ATOM 818 O O . TRP A 1 106 ? -0.764 1.989 0.441 1.00 97.38 106 TRP A O 1
ATOM 828 N N . PHE A 1 107 ? -0.770 -0.159 -0.179 1.00 97.44 107 PHE A N 1
ATOM 829 C CA . PHE A 1 107 ? 0.682 -0.258 -0.215 1.00 97.44 107 PHE A CA 1
ATOM 830 C C . PHE A 1 107 ? 1.181 0.026 -1.624 1.00 97.44 107 PHE A C 1
ATOM 832 O O . PHE A 1 107 ? 0.903 -0.713 -2.562 1.00 97.44 107 PHE A O 1
ATOM 839 N N . LEU A 1 108 ? 1.955 1.094 -1.742 1.00 95.62 108 LEU A N 1
ATOM 840 C CA . LEU A 1 108 ? 2.717 1.464 -2.919 1.00 95.62 108 LEU A CA 1
ATOM 841 C C . LEU A 1 108 ? 4.154 0.961 -2.723 1.00 95.62 108 LEU A C 1
ATOM 843 O O . LEU A 1 108 ? 5.054 1.717 -2.353 1.00 95.62 108 LEU A O 1
ATOM 847 N N . VAL A 1 109 ? 4.326 -0.352 -2.868 1.00 94.44 109 VAL A N 1
ATOM 848 C CA . VAL A 1 109 ? 5.568 -1.083 -2.565 1.00 94.44 109 VAL A CA 1
ATOM 849 C C . VAL A 1 109 ? 5.858 -2.123 -3.663 1.00 94.44 109 VAL A C 1
ATOM 851 O O . VAL A 1 109 ? 5.134 -2.150 -4.647 1.00 94.44 109 VAL A O 1
ATOM 854 N N . CYS A 1 110 ? 6.882 -2.976 -3.540 1.00 90.94 110 CYS A N 1
ATOM 855 C CA . CYS A 1 110 ? 7.202 -4.012 -4.544 1.00 90.94 110 CYS A CA 1
ATOM 856 C C . CYS A 1 110 ? 7.264 -5.436 -3.951 1.00 90.94 110 CYS A C 1
ATOM 858 O O . CYS A 1 110 ? 7.761 -5.640 -2.845 1.00 90.94 110 CYS A O 1
ATOM 860 N N . HIS A 1 111 ? 6.850 -6.448 -4.711 1.00 89.81 111 HIS A N 1
ATOM 861 C CA . HIS A 1 111 ? 7.077 -7.885 -4.452 1.00 89.81 111 HIS A CA 1
ATOM 862 C C . HIS A 1 111 ? 6.351 -8.530 -3.255 1.00 89.81 111 HIS A C 1
ATOM 864 O O . HIS A 1 111 ? 6.233 -9.746 -3.199 1.00 89.81 111 HIS A O 1
ATOM 870 N N . THR A 1 112 ? 5.857 -7.766 -2.281 1.00 93.44 112 THR A N 1
ATOM 871 C CA . THR A 1 112 ? 5.393 -8.326 -0.992 1.00 93.44 112 THR A CA 1
ATOM 872 C C . THR A 1 112 ? 3.905 -8.674 -0.939 1.00 93.44 112 THR A C 1
ATOM 874 O O . THR A 1 112 ? 3.415 -9.136 0.091 1.00 93.44 112 THR A O 1
ATOM 877 N N . GLY A 1 113 ? 3.157 -8.497 -2.033 1.00 93.56 113 GLY A N 1
ATOM 878 C CA . GLY A 1 113 ? 1.718 -8.772 -2.068 1.00 93.56 113 GLY A CA 1
ATOM 879 C C . GLY A 1 113 ? 1.338 -10.227 -1.780 1.00 93.56 113 GLY A C 1
ATOM 880 O O . GLY A 1 113 ? 0.247 -10.479 -1.270 1.00 93.56 113 GLY A O 1
ATOM 881 N N . HIS A 1 114 ? 2.238 -11.188 -2.011 1.00 94.44 114 HIS A N 1
ATOM 882 C CA . HIS A 1 114 ? 2.010 -12.591 -1.644 1.00 94.44 114 HIS A CA 1
ATOM 883 C C . HIS A 1 114 ? 1.820 -12.800 -0.131 1.00 94.44 114 HIS A C 1
ATOM 885 O O . HIS A 1 114 ? 1.140 -13.743 0.274 1.00 94.44 114 HIS A O 1
ATOM 891 N N . ASP A 1 115 ? 2.325 -11.880 0.695 1.00 97.06 115 ASP A N 1
ATOM 892 C CA . ASP A 1 115 ? 2.245 -11.918 2.157 1.00 97.06 115 ASP A CA 1
ATOM 893 C C . ASP A 1 115 ? 1.133 -11.031 2.741 1.00 97.06 115 ASP A C 1
ATOM 895 O O . ASP A 1 115 ? 1.090 -10.784 3.950 1.00 97.06 115 ASP A O 1
ATOM 899 N N . VAL A 1 116 ? 0.187 -10.563 1.918 1.00 97.69 116 VAL A N 1
ATOM 900 C CA . VAL A 1 116 ? -0.898 -9.676 2.376 1.00 97.69 116 VAL A CA 1
ATOM 901 C C . VAL A 1 116 ? -1.749 -10.305 3.491 1.00 97.69 116 VAL A C 1
ATOM 903 O O . VAL A 1 116 ? -2.227 -9.608 4.387 1.00 97.69 116 VAL A O 1
ATOM 906 N N . THR A 1 117 ? -1.929 -11.629 3.492 1.00 98.06 117 THR A N 1
ATOM 907 C CA . THR A 1 117 ? -2.656 -12.353 4.551 1.00 98.06 117 THR A CA 1
ATOM 908 C C . THR A 1 117 ? -1.839 -12.473 5.834 1.00 98.06 117 THR A C 1
ATOM 910 O O . THR A 1 117 ? -2.404 -12.361 6.925 1.00 98.06 117 THR A O 1
ATOM 913 N N . THR A 1 118 ? -0.518 -12.641 5.726 1.00 97.94 118 THR A N 1
ATOM 914 C CA . THR A 1 118 ? 0.415 -12.601 6.859 1.00 97.94 118 THR A CA 1
ATOM 915 C C . THR A 1 118 ? 0.363 -11.229 7.524 1.00 97.94 118 THR A C 1
ATOM 917 O O . THR A 1 118 ? 0.141 -11.139 8.732 1.00 97.94 118 THR A O 1
ATOM 920 N N . LEU A 1 119 ? 0.458 -10.152 6.736 1.00 98.25 119 LEU A N 1
ATOM 921 C CA . LEU A 1 119 ? 0.302 -8.783 7.226 1.00 98.25 119 LEU A CA 1
ATOM 922 C C . LEU A 1 119 ? -1.067 -8.569 7.895 1.00 98.25 119 LEU A C 1
ATOM 924 O O . LEU A 1 119 ? -1.133 -8.040 9.004 1.00 98.25 119 LEU A O 1
ATOM 928 N N . GLY A 1 120 ? -2.153 -9.024 7.261 1.00 98.31 120 GLY A N 1
ATOM 929 C CA . GLY A 1 120 ? -3.500 -8.960 7.833 1.00 98.31 120 GLY A CA 1
ATOM 930 C C . GLY A 1 120 ? -3.617 -9.699 9.170 1.00 98.31 120 GLY A C 1
ATOM 931 O O . GLY A 1 120 ? -4.233 -9.192 10.104 1.00 98.31 120 GLY A O 1
ATOM 932 N N . THR A 1 121 ? -2.971 -10.860 9.300 1.00 98.56 121 THR A N 1
ATOM 933 C CA . THR A 1 121 ? -2.966 -11.661 10.538 1.00 98.56 121 THR A CA 1
ATOM 934 C C . THR A 1 121 ? -2.218 -10.950 11.658 1.00 98.56 121 THR A C 1
ATOM 936 O O . THR A 1 121 ? -2.692 -10.909 12.792 1.00 98.56 121 THR A O 1
ATOM 939 N N . LEU A 1 122 ? -1.073 -10.343 11.343 1.00 98.38 122 LEU A N 1
ATOM 940 C CA . LEU A 1 122 ? -0.295 -9.561 12.300 1.00 98.38 122 LEU A CA 1
ATOM 941 C C . LEU A 1 122 ? -1.060 -8.311 12.761 1.00 98.38 122 LEU A C 1
ATOM 943 O O . LEU A 1 122 ? -1.081 -8.012 13.953 1.00 98.38 122 LEU A O 1
ATOM 947 N N . LEU A 1 123 ? -1.738 -7.610 11.846 1.00 98.31 123 LEU A N 1
ATOM 948 C CA . LEU A 1 123 ? -2.584 -6.461 12.184 1.00 98.31 123 LEU A CA 1
ATOM 949 C C . LEU A 1 123 ? -3.771 -6.867 13.065 1.00 98.31 123 LEU A C 1
ATOM 951 O O . LEU A 1 123 ? -4.044 -6.187 14.055 1.00 98.31 123 LEU A O 1
ATOM 955 N N . ALA A 1 124 ? -4.434 -7.985 12.753 1.00 98.06 124 ALA A N 1
ATOM 956 C CA . ALA A 1 124 ? -5.481 -8.554 13.600 1.00 98.06 124 ALA A CA 1
ATOM 957 C C . ALA A 1 124 ? -4.942 -8.813 15.017 1.00 98.06 124 ALA A C 1
ATOM 959 O O . ALA A 1 124 ? -5.434 -8.243 15.986 1.00 98.06 124 ALA A O 1
ATOM 960 N N . ALA A 1 125 ? -3.835 -9.552 15.138 1.00 97.88 125 ALA A N 1
ATOM 961 C CA . ALA A 1 125 ? -3.197 -9.832 16.426 1.00 97.88 125 ALA A CA 1
ATOM 962 C C . ALA A 1 125 ? -2.818 -8.560 17.216 1.00 97.88 125 ALA A C 1
ATOM 964 O O . ALA A 1 125 ? -2.819 -8.578 18.447 1.00 97.88 125 ALA A O 1
ATOM 965 N N . ALA A 1 126 ? -2.547 -7.447 16.528 1.00 97.31 126 ALA A N 1
ATOM 966 C CA . ALA A 1 126 ? -2.292 -6.141 17.133 1.00 97.31 126 ALA A CA 1
ATOM 967 C C . ALA A 1 126 ? -3.565 -5.350 17.518 1.00 97.31 126 ALA A C 1
ATOM 969 O O . ALA A 1 126 ? -3.474 -4.198 17.944 1.00 97.31 126 ALA A O 1
ATOM 970 N N . GLY A 1 127 ? -4.753 -5.942 17.386 1.00 97.00 127 GLY A N 1
ATOM 971 C CA . GLY A 1 127 ? -6.040 -5.350 17.757 1.00 97.00 127 GLY A CA 1
ATOM 972 C C . GLY A 1 127 ? -6.684 -4.489 16.670 1.00 97.00 127 GLY A C 1
ATOM 973 O O . GLY A 1 127 ? -7.623 -3.748 16.963 1.00 97.00 127 GLY A O 1
ATOM 974 N N . VAL A 1 128 ? -6.195 -4.549 15.430 1.00 96.88 128 VAL A N 1
ATOM 975 C CA . VAL A 1 128 ? -6.812 -3.853 14.292 1.00 96.88 128 VAL A CA 1
ATOM 976 C C . VAL A 1 128 ? -8.033 -4.633 13.825 1.00 96.88 128 VAL A C 1
ATOM 978 O O . VAL A 1 128 ? -7.999 -5.862 13.749 1.00 96.88 128 VAL A O 1
ATOM 981 N N . ASN A 1 129 ? -9.110 -3.929 13.485 1.00 95.75 129 ASN A N 1
ATOM 982 C CA . ASN A 1 129 ? -10.323 -4.538 12.959 1.00 95.75 129 ASN A CA 1
ATOM 983 C C . ASN A 1 129 ? -10.906 -3.747 11.787 1.00 95.75 129 ASN A C 1
ATOM 985 O O . ASN A 1 129 ? -10.659 -2.555 11.634 1.00 95.75 129 ASN A O 1
ATOM 989 N N . ASP A 1 130 ? -11.711 -4.417 10.970 1.00 96.81 130 ASP A N 1
ATOM 990 C CA . ASP A 1 130 ? -12.432 -3.826 9.840 1.00 96.81 130 ASP A CA 1
ATOM 991 C C . ASP A 1 130 ? -11.520 -3.055 8.872 1.00 96.81 130 ASP A C 1
ATOM 993 O O . ASP A 1 130 ? -11.887 -2.007 8.349 1.00 96.81 130 ASP A O 1
ATOM 997 N N . VAL A 1 131 ? -10.308 -3.569 8.643 1.00 97.44 131 VAL A N 1
ATOM 998 C CA . VAL A 1 131 ? -9.327 -2.975 7.725 1.00 97.44 131 VAL A CA 1
ATOM 999 C C . VAL A 1 131 ? -9.290 -3.755 6.414 1.00 97.44 131 VAL A C 1
ATOM 1001 O O . VAL A 1 131 ? -9.404 -4.983 6.406 1.00 97.44 131 VAL A O 1
ATOM 1004 N N . THR A 1 132 ? -9.122 -3.042 5.304 1.00 98.38 132 THR A N 1
ATOM 1005 C CA . THR A 1 132 ? -8.854 -3.631 3.984 1.00 98.38 132 THR A CA 1
ATOM 1006 C C . THR A 1 132 ? -7.441 -3.274 3.556 1.00 98.38 132 THR A C 1
ATOM 1008 O O . THR A 1 132 ? -7.003 -2.147 3.770 1.00 98.38 132 THR A O 1
ATOM 1011 N N . ILE A 1 133 ? -6.718 -4.226 2.978 1.00 98.38 133 ILE A N 1
ATOM 1012 C CA . ILE A 1 133 ? -5.317 -4.066 2.597 1.00 98.38 133 ILE A CA 1
ATOM 1013 C C . ILE A 1 133 ? -5.173 -4.445 1.131 1.00 98.38 133 ILE A C 1
ATOM 1015 O O . ILE A 1 133 ? -5.657 -5.504 0.735 1.00 98.38 133 ILE A O 1
ATOM 1019 N N . TYR A 1 134 ? -4.476 -3.609 0.366 1.00 97.75 134 TYR A N 1
ATOM 1020 C CA . TYR A 1 134 ? -4.111 -3.871 -1.023 1.00 97.75 134 TYR A CA 1
ATOM 1021 C C . TYR A 1 134 ? -2.607 -3.691 -1.210 1.00 97.75 134 TYR A C 1
ATOM 1023 O O . TYR A 1 134 ? -2.045 -2.688 -0.764 1.00 97.75 134 TYR A O 1
ATOM 1031 N N . MET A 1 135 ? -1.961 -4.671 -1.844 1.00 96.19 135 MET A N 1
ATOM 1032 C CA . MET A 1 135 ? -0.512 -4.705 -2.048 1.00 96.19 135 MET A CA 1
ATOM 1033 C C . MET A 1 135 ? -0.163 -5.324 -3.412 1.00 96.19 135 MET A C 1
ATOM 1035 O O . MET A 1 135 ? -0.722 -6.369 -3.747 1.00 96.19 135 MET A O 1
ATOM 1039 N N . PRO A 1 136 ? 0.779 -4.759 -4.179 1.00 94.62 136 PRO A N 1
ATOM 1040 C CA . PRO A 1 136 ? 1.249 -5.358 -5.426 1.00 94.62 136 PRO A CA 1
ATOM 1041 C C . PRO A 1 136 ? 2.112 -6.602 -5.162 1.00 94.62 136 PRO A C 1
ATOM 1043 O O . PRO A 1 136 ? 2.906 -6.638 -4.217 1.00 94.62 136 PRO A O 1
ATOM 1046 N N . THR A 1 137 ? 1.961 -7.633 -5.995 1.00 92.62 137 THR A N 1
ATOM 1047 C CA . THR A 1 137 ? 2.712 -8.898 -5.890 1.00 92.62 137 THR A CA 1
ATOM 1048 C C . THR A 1 137 ? 4.091 -8.835 -6.526 1.00 92.62 137 THR A C 1
ATOM 1050 O O . THR A 1 137 ? 4.949 -9.628 -6.166 1.00 92.62 137 THR A O 1
ATOM 1053 N N . ASP A 1 138 ? 4.325 -7.876 -7.420 1.00 91.00 138 ASP A N 1
ATOM 1054 C CA . ASP A 1 138 ? 5.544 -7.780 -8.223 1.00 91.00 138 ASP A CA 1
ATOM 1055 C C . ASP A 1 138 ? 6.119 -6.355 -8.189 1.00 91.00 138 ASP A C 1
ATOM 1057 O O . ASP A 1 138 ? 5.807 -5.564 -7.292 1.00 91.00 138 ASP A O 1
ATOM 1061 N N . PHE A 1 139 ? 7.016 -6.032 -9.123 1.00 90.19 139 PHE A N 1
ATOM 1062 C CA . PHE A 1 139 ? 7.604 -4.702 -9.213 1.00 90.19 139 PHE A CA 1
ATOM 1063 C C . PHE A 1 139 ? 6.534 -3.665 -9.567 1.00 90.19 139 PHE A C 1
ATOM 1065 O O . PHE A 1 139 ? 5.790 -3.847 -10.530 1.00 90.19 139 PHE A O 1
ATOM 1072 N N . MET A 1 140 ? 6.487 -2.563 -8.820 1.00 91.88 140 MET A N 1
ATOM 1073 C CA . MET A 1 140 ? 5.545 -1.469 -9.039 1.00 91.88 140 MET A CA 1
ATOM 1074 C C . MET A 1 140 ? 6.286 -0.176 -9.380 1.00 91.88 140 MET A C 1
ATOM 1076 O O . MET A 1 140 ? 7.329 0.122 -8.795 1.00 91.88 140 MET A O 1
ATOM 1080 N N . TYR A 1 141 ? 5.732 0.601 -10.308 1.00 90.31 141 TYR A N 1
ATOM 1081 C CA . TYR A 1 141 ? 6.129 1.990 -10.542 1.00 90.31 141 TYR A CA 1
ATOM 1082 C C . TYR A 1 141 ? 4.894 2.876 -10.723 1.00 90.31 141 TYR A C 1
ATOM 1084 O O . TYR A 1 141 ? 3.820 2.386 -11.067 1.00 90.31 141 TYR A O 1
ATOM 1092 N N . ILE A 1 142 ? 5.046 4.183 -10.507 1.00 91.25 142 ILE A N 1
ATOM 1093 C CA . ILE A 1 142 ? 3.979 5.164 -10.734 1.00 91.25 142 ILE A CA 1
ATOM 1094 C C . ILE A 1 142 ? 4.197 5.820 -12.098 1.00 91.25 142 ILE A C 1
ATOM 1096 O O . ILE A 1 142 ? 5.249 6.425 -12.331 1.00 91.25 142 ILE A O 1
ATOM 1100 N N . SER A 1 143 ? 3.212 5.704 -12.988 1.00 90.19 143 SER A N 1
ATOM 1101 C CA . SER A 1 143 ? 3.229 6.273 -14.336 1.00 90.19 143 SER A CA 1
ATOM 1102 C C . SER A 1 143 ? 3.248 7.804 -14.319 1.00 90.19 143 SER A C 1
ATOM 1104 O O . SER A 1 143 ? 3.082 8.454 -13.280 1.00 90.19 143 SER A O 1
ATOM 1106 N N . LYS A 1 144 ? 3.426 8.426 -15.488 1.00 87.31 144 LYS A N 1
ATOM 1107 C CA . LYS A 1 144 ? 3.351 9.893 -15.617 1.00 87.31 144 LYS A CA 1
ATOM 1108 C C . LYS A 1 144 ? 1.985 10.468 -15.253 1.00 87.31 144 LYS A C 1
ATOM 1110 O O . LYS A 1 144 ? 1.951 11.612 -14.803 1.00 87.31 144 LYS A O 1
ATOM 1115 N N . ASN A 1 145 ? 0.916 9.690 -15.410 1.00 87.50 145 ASN A N 1
ATOM 1116 C CA . ASN A 1 145 ? -0.435 10.087 -15.021 1.00 87.50 145 ASN A CA 1
ATOM 1117 C C . ASN A 1 145 ? -0.702 9.864 -13.524 1.00 87.50 145 ASN A C 1
ATOM 1119 O O . ASN A 1 145 ? -1.785 10.163 -13.038 1.00 87.50 145 ASN A O 1
ATOM 1123 N N . GLY A 1 146 ? 0.292 9.386 -12.764 1.00 89.69 146 GLY A N 1
ATOM 1124 C CA . GLY A 1 146 ? 0.169 9.192 -11.322 1.00 89.69 146 GLY A CA 1
ATOM 1125 C C . GLY A 1 146 ? -0.566 7.918 -10.934 1.00 89.69 146 GLY A C 1
ATOM 1126 O O . GLY A 1 146 ? -1.081 7.821 -9.821 1.00 89.69 146 GLY A O 1
ATOM 1127 N N . ILE A 1 147 ? -0.617 6.946 -11.836 1.00 91.25 147 ILE A N 1
ATOM 1128 C CA . ILE A 1 147 ? -1.297 5.671 -11.647 1.00 91.25 147 ILE A CA 1
ATOM 1129 C C . ILE A 1 147 ? -0.236 4.590 -11.378 1.00 91.25 147 ILE A C 1
ATOM 1131 O O . ILE A 1 147 ? 0.805 4.561 -12.038 1.00 91.25 147 ILE A O 1
ATOM 1135 N N . PRO A 1 148 ? -0.424 3.707 -10.383 1.00 91.19 148 P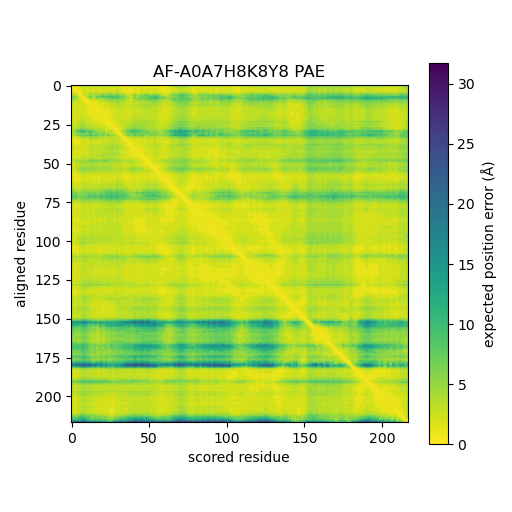RO A N 1
ATOM 1136 C CA . PRO A 1 148 ? 0.515 2.632 -10.113 1.00 91.19 148 PRO A CA 1
ATOM 1137 C C . PRO A 1 148 ? 0.324 1.469 -11.099 1.00 91.19 148 PRO A C 1
ATOM 1139 O O . PRO A 1 148 ? -0.764 0.906 -11.233 1.00 91.19 148 PRO A O 1
ATOM 1142 N N . HIS A 1 149 ? 1.417 1.071 -11.741 1.00 91.31 149 HIS A N 1
ATOM 1143 C CA . HIS A 1 149 ? 1.515 -0.088 -12.625 1.00 91.31 149 HIS A CA 1
ATOM 1144 C C . HIS A 1 149 ? 2.254 -1.219 -11.935 1.00 91.31 149 HIS A C 1
ATOM 1146 O O . HIS A 1 149 ? 3.249 -0.977 -11.252 1.00 91.31 149 HIS A O 1
ATOM 1152 N N . VAL A 1 150 ? 1.828 -2.456 -12.185 1.00 90.88 150 VAL A N 1
ATOM 1153 C CA . VAL A 1 150 ? 2.560 -3.648 -11.742 1.00 90.88 150 VAL A CA 1
ATOM 1154 C C . VAL A 1 150 ? 3.165 -4.346 -12.953 1.00 90.88 150 VAL A C 1
ATOM 1156 O O . VAL A 1 150 ? 2.478 -4.629 -13.934 1.00 90.88 150 VAL A O 1
ATOM 1159 N N . LEU A 1 151 ? 4.471 -4.593 -12.891 1.00 88.19 151 LEU A N 1
ATOM 1160 C CA . LEU A 1 151 ? 5.237 -5.273 -13.924 1.00 88.19 151 LEU A CA 1
ATOM 1161 C C . LEU A 1 151 ? 5.466 -6.720 -13.510 1.00 88.19 151 LEU A C 1
ATOM 1163 O O . LEU A 1 151 ? 6.251 -6.996 -12.600 1.00 88.19 151 LEU A O 1
ATOM 1167 N N . LYS A 1 152 ? 4.838 -7.650 -14.229 1.00 81.81 152 LYS A N 1
ATOM 1168 C CA . LYS A 1 152 ? 5.200 -9.063 -14.130 1.00 81.81 152 LYS A CA 1
ATOM 1169 C C . LYS A 1 152 ? 6.428 -9.314 -14.994 1.00 81.81 152 LYS A C 1
ATOM 1171 O O . LYS A 1 152 ? 6.316 -9.397 -16.217 1.00 81.81 152 LYS A O 1
ATOM 1176 N N . SER A 1 153 ? 7.590 -9.421 -14.362 1.00 69.81 153 SER A N 1
ATOM 1177 C CA . SER A 1 153 ? 8.857 -9.597 -15.063 1.00 69.81 153 SER A CA 1
ATOM 1178 C C . SER A 1 153 ? 9.762 -10.579 -14.336 1.00 69.81 153 SER A C 1
ATOM 1180 O O . SER A 1 153 ? 10.001 -10.437 -13.141 1.00 69.81 153 SER A O 1
ATOM 1182 N N . ASP A 1 154 ? 10.315 -11.527 -15.091 1.00 72.06 154 ASP A N 1
ATOM 1183 C CA . ASP A 1 154 ? 11.412 -12.388 -14.637 1.00 72.06 154 ASP A CA 1
ATOM 1184 C C . ASP A 1 154 ? 12.777 -11.675 -14.763 1.00 72.06 154 ASP A C 1
ATOM 1186 O O . ASP A 1 154 ? 13.819 -12.246 -14.435 1.00 72.06 154 ASP A O 1
ATOM 1190 N N . ALA A 1 155 ? 12.796 -10.445 -15.295 1.00 74.19 155 ALA A N 1
ATOM 1191 C CA . ALA A 1 155 ? 14.011 -9.656 -15.440 1.00 74.19 155 ALA A CA 1
ATOM 1192 C C . ALA A 1 155 ? 14.478 -9.097 -14.092 1.00 74.19 155 ALA A C 1
ATOM 1194 O O . ALA A 1 155 ? 13.684 -8.812 -13.194 1.00 74.19 155 ALA A O 1
ATOM 1195 N N . ASP A 1 156 ? 15.787 -8.882 -13.971 1.00 81.69 156 ASP A N 1
ATOM 1196 C CA . ASP A 1 156 ? 16.342 -8.226 -12.796 1.00 81.69 156 ASP A CA 1
ATOM 1197 C C . ASP A 1 156 ? 15.854 -6.771 -12.655 1.00 81.69 156 ASP A C 1
ATOM 1199 O O . ASP A 1 156 ? 15.461 -6.097 -13.614 1.00 81.69 156 ASP A O 1
ATOM 1203 N N . LEU A 1 157 ? 15.919 -6.272 -11.420 1.00 80.06 157 LEU A N 1
ATOM 1204 C CA . LEU A 1 157 ? 15.477 -4.931 -11.049 1.00 80.06 157 LEU A CA 1
ATOM 1205 C C . LEU A 1 157 ? 16.174 -3.820 -11.855 1.00 80.06 157 LEU A C 1
ATOM 1207 O O . LEU A 1 157 ? 15.583 -2.769 -12.103 1.00 80.06 157 LEU A O 1
ATOM 1211 N N . GLU A 1 158 ? 17.435 -4.009 -12.249 1.00 84.31 158 GLU A N 1
ATOM 1212 C CA . GLU A 1 158 ? 18.175 -3.004 -13.017 1.00 84.31 158 GLU A CA 1
ATOM 1213 C C . GLU A 1 158 ? 17.600 -2.867 -14.431 1.00 84.31 158 GLU A C 1
ATOM 1215 O O . GLU A 1 158 ? 17.406 -1.753 -14.923 1.00 84.31 158 GLU A O 1
ATOM 1220 N N . SER A 1 159 ? 17.294 -3.996 -15.064 1.00 85.56 159 SER A N 1
ATOM 1221 C CA . SER A 1 159 ? 16.687 -4.070 -16.388 1.00 85.56 159 SER A CA 1
ATOM 1222 C C . SER A 1 159 ? 15.283 -3.471 -16.383 1.00 85.56 159 SER A C 1
ATOM 1224 O O . SER A 1 159 ? 14.986 -2.606 -17.206 1.00 85.56 159 SER A O 1
ATOM 1226 N N . VAL A 1 160 ? 14.465 -3.825 -15.388 1.00 84.75 160 VAL A N 1
ATOM 1227 C CA . VAL A 1 160 ? 13.115 -3.265 -15.225 1.00 84.75 160 VAL A CA 1
ATOM 1228 C C . VAL A 1 160 ? 13.156 -1.741 -15.058 1.00 84.75 160 VAL A C 1
ATOM 1230 O O . VAL A 1 160 ? 12.429 -1.019 -15.739 1.00 84.75 160 VAL A O 1
ATOM 1233 N N . ASN A 1 161 ? 14.060 -1.220 -14.224 1.00 84.38 161 ASN A N 1
ATOM 1234 C CA . ASN A 1 161 ? 14.206 0.226 -14.040 1.00 84.38 161 ASN A CA 1
ATOM 1235 C C . ASN A 1 161 ? 14.635 0.954 -15.324 1.00 84.38 161 ASN A C 1
ATOM 1237 O O . ASN A 1 161 ? 14.197 2.081 -15.564 1.00 84.38 161 ASN A O 1
ATOM 1241 N N . LYS A 1 162 ? 15.490 0.339 -16.154 1.00 86.50 162 LYS A N 1
ATOM 1242 C CA . LYS A 1 162 ? 15.890 0.908 -17.453 1.00 86.50 162 LYS A CA 1
ATOM 1243 C C . LYS A 1 162 ? 14.710 0.989 -18.417 1.00 86.50 162 LYS A C 1
ATOM 1245 O O . LYS A 1 162 ? 14.568 2.010 -19.091 1.00 86.50 162 LYS A O 1
ATOM 1250 N N . ASP A 1 163 ? 13.873 -0.044 -18.462 1.00 86.62 163 ASP A N 1
ATOM 1251 C CA . ASP A 1 163 ? 12.693 -0.068 -19.328 1.00 86.62 163 ASP A CA 1
ATOM 1252 C C . ASP A 1 163 ? 11.660 0.971 -18.899 1.00 86.62 163 ASP A C 1
ATOM 1254 O O . ASP A 1 163 ? 11.219 1.756 -19.738 1.00 86.62 163 ASP A O 1
ATOM 1258 N N . VAL A 1 164 ? 11.363 1.070 -17.598 1.00 87.25 164 VAL A N 1
ATOM 1259 C CA . VAL A 1 164 ? 10.492 2.129 -17.064 1.00 87.25 164 VAL A CA 1
ATOM 1260 C C . VAL A 1 164 ? 11.058 3.504 -17.409 1.00 87.25 164 VAL A C 1
ATOM 1262 O O . VAL A 1 164 ? 10.377 4.313 -18.028 1.00 87.25 164 VAL A O 1
ATOM 1265 N N . ALA A 1 165 ? 12.332 3.776 -17.117 1.00 86.25 165 ALA A N 1
ATOM 1266 C CA . ALA A 1 165 ? 12.929 5.081 -17.410 1.00 86.25 165 ALA A CA 1
ATOM 1267 C C . ALA A 1 165 ? 12.862 5.466 -18.902 1.00 86.25 165 ALA A C 1
ATOM 1269 O O . ALA A 1 165 ? 12.789 6.652 -19.233 1.00 86.25 165 ALA A O 1
ATOM 1270 N N . LYS A 1 166 ? 12.894 4.477 -19.802 1.00 87.12 166 LYS A N 1
ATOM 1271 C CA . LYS A 1 166 ? 12.845 4.682 -21.251 1.00 87.12 166 LYS A CA 1
ATOM 1272 C C . LYS A 1 166 ? 11.420 4.843 -21.784 1.00 87.12 166 LYS A C 1
ATOM 1274 O O . LYS A 1 166 ? 11.208 5.669 -22.670 1.00 87.12 166 LYS A O 1
ATOM 1279 N N . TRP A 1 167 ? 10.473 4.069 -21.261 1.00 85.38 167 TRP A N 1
ATOM 1280 C CA . TRP A 1 167 ? 9.150 3.871 -21.856 1.00 85.38 167 TRP A CA 1
ATOM 1281 C C . TRP A 1 167 ? 7.983 4.250 -20.942 1.00 85.38 167 TRP A C 1
ATOM 1283 O O . TRP A 1 167 ? 6.845 4.022 -21.303 1.00 85.38 167 TRP A O 1
ATOM 1293 N N . ASP A 1 168 ? 8.217 4.882 -19.793 1.00 79.06 168 ASP A N 1
ATOM 1294 C CA . ASP A 1 168 ? 7.167 5.292 -18.841 1.00 79.06 168 ASP A CA 1
ATOM 1295 C C . ASP A 1 168 ? 6.017 6.107 -19.476 1.00 79.06 168 ASP A C 1
ATOM 1297 O O . ASP A 1 168 ? 4.875 5.999 -19.056 1.00 79.06 168 ASP A O 1
ATOM 1301 N N . GLY A 1 169 ? 6.278 6.893 -20.531 1.00 78.62 169 GLY A N 1
ATOM 1302 C CA . GLY A 1 169 ? 5.217 7.606 -21.272 1.00 78.62 169 GLY A CA 1
ATOM 1303 C C . GLY A 1 169 ? 4.478 6.786 -22.338 1.00 78.62 169 GLY A C 1
ATOM 1304 O O . GLY A 1 169 ? 3.607 7.329 -23.005 1.00 78.62 169 GLY A O 1
ATOM 1305 N N . ASP A 1 170 ? 4.875 5.537 -22.541 1.00 84.12 170 ASP A N 1
ATOM 1306 C CA . ASP A 1 170 ? 4.306 4.561 -23.468 1.00 84.12 170 ASP A CA 1
ATOM 1307 C C . ASP A 1 170 ? 4.372 3.186 -22.787 1.00 84.12 170 ASP A C 1
ATOM 1309 O O . ASP A 1 170 ? 5.098 2.281 -23.202 1.00 84.12 170 ASP A O 1
ATOM 1313 N N . TYR A 1 171 ? 3.681 3.062 -21.651 1.00 81.06 171 TYR A N 1
ATOM 1314 C CA . TYR A 1 171 ? 3.766 1.882 -20.787 1.00 81.06 171 TYR A CA 1
ATOM 1315 C C . TYR A 1 171 ? 3.381 0.582 -21.509 1.00 81.06 171 TYR A C 1
ATOM 1317 O O . TYR A 1 171 ? 3.825 -0.488 -21.103 1.00 81.06 171 TYR A O 1
ATOM 1325 N N . MET A 1 172 ? 2.608 0.667 -22.596 1.00 83.19 172 MET A N 1
ATOM 1326 C CA . MET A 1 172 ? 2.257 -0.461 -23.465 1.00 83.19 172 MET A CA 1
ATOM 1327 C C . MET A 1 172 ? 3.483 -1.077 -24.153 1.00 83.19 172 MET A C 1
ATOM 1329 O O . MET A 1 172 ? 3.477 -2.259 -24.497 1.00 83.19 172 MET A O 1
ATOM 1333 N N . SER A 1 173 ? 4.557 -0.301 -24.309 1.00 86.12 173 SER A N 1
ATOM 1334 C CA . SER A 1 173 ? 5.860 -0.781 -24.774 1.00 86.12 173 SER A CA 1
ATOM 1335 C C . SER A 1 173 ? 6.682 -1.468 -23.673 1.00 86.12 173 SER A C 1
ATOM 1337 O O . SER A 1 173 ? 7.691 -2.112 -23.977 1.00 86.12 173 SER A O 1
ATOM 1339 N N . ILE A 1 174 ? 6.271 -1.378 -22.401 1.00 85.19 174 ILE A N 1
ATOM 1340 C CA . ILE A 1 174 ? 6.891 -2.107 -21.288 1.00 85.19 174 ILE A CA 1
ATOM 1341 C C . ILE A 1 174 ? 6.242 -3.489 -21.197 1.00 85.19 174 ILE A C 1
ATOM 1343 O O . ILE A 1 174 ? 5.070 -3.644 -20.850 1.00 85.19 174 ILE A O 1
ATOM 1347 N N . THR A 1 175 ? 7.024 -4.522 -21.506 1.00 82.69 175 THR A N 1
ATOM 1348 C CA . THR A 1 175 ? 6.528 -5.903 -21.517 1.00 82.69 175 THR A CA 1
ATOM 1349 C C . THR A 1 175 ? 6.015 -6.303 -20.135 1.00 82.69 175 THR A C 1
ATOM 1351 O O . THR A 1 175 ? 6.717 -6.151 -19.139 1.00 82.69 175 THR A O 1
ATOM 1354 N N . GLY A 1 176 ? 4.793 -6.837 -20.080 1.00 81.31 176 GLY A N 1
ATOM 1355 C CA . GLY A 1 176 ? 4.190 -7.305 -18.831 1.00 81.31 176 GLY A CA 1
ATOM 1356 C C . GLY A 1 176 ? 3.658 -6.194 -17.923 1.00 81.31 176 GLY A C 1
ATOM 1357 O O . GLY A 1 176 ? 3.294 -6.493 -16.786 1.00 81.31 176 GLY A O 1
ATOM 1358 N N . SER A 1 177 ? 3.593 -4.945 -18.404 1.00 86.00 177 SER A N 1
ATOM 1359 C CA . 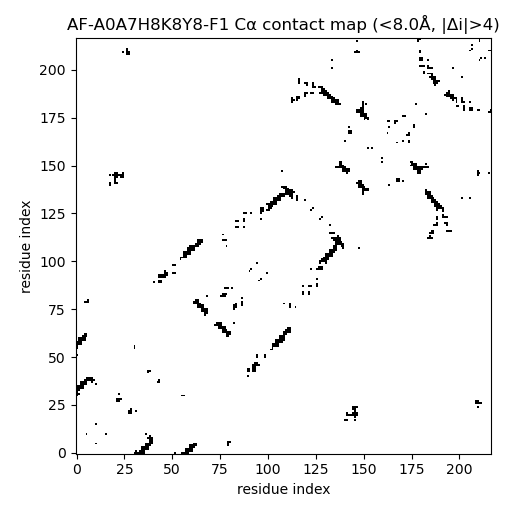SER A 1 177 ? 2.962 -3.846 -17.673 1.00 86.00 177 SER A CA 1
ATOM 1360 C C . SER A 1 177 ? 1.456 -4.017 -17.579 1.00 86.00 177 SER A C 1
ATOM 1362 O O . SER A 1 177 ? 0.798 -4.330 -18.572 1.00 86.00 177 SER A O 1
ATOM 1364 N N . GLN A 1 178 ? 0.917 -3.854 -16.371 1.00 81.94 178 GLN A N 1
ATOM 1365 C CA . GLN A 1 178 ? -0.514 -3.870 -16.090 1.00 81.94 178 GLN A CA 1
ATOM 1366 C C . GLN A 1 178 ? -0.914 -2.557 -15.386 1.00 81.94 178 GLN A C 1
ATOM 1368 O O . GLN A 1 178 ? -0.548 -2.375 -14.216 1.00 81.94 178 GLN A O 1
ATOM 1373 N N . PRO A 1 179 ? -1.633 -1.645 -16.069 1.00 78.19 179 PRO A N 1
ATOM 1374 C CA . PRO A 1 179 ? -2.209 -0.441 -15.460 1.00 78.19 179 PRO A CA 1
ATOM 1375 C C . PRO A 1 179 ? -3.296 -0.852 -14.467 1.00 78.19 179 PRO A C 1
ATOM 1377 O O . PRO A 1 179 ? -4.162 -1.642 -14.829 1.00 78.19 179 PRO A O 1
ATOM 1380 N N . THR A 1 180 ? -3.213 -0.397 -13.208 1.00 72.00 180 THR A N 1
ATOM 1381 C CA . THR A 1 180 ? -4.193 -0.692 -12.128 1.00 72.00 180 THR A CA 1
ATOM 1382 C C . THR A 1 180 ? -4.697 -2.150 -12.038 1.00 72.00 180 THR A C 1
ATOM 1384 O O . THR A 1 180 ? -5.783 -2.413 -11.523 1.00 72.00 180 THR A O 1
ATOM 1387 N N . GLY A 1 181 ? -3.902 -3.114 -12.518 1.00 64.81 181 GLY A N 1
ATOM 1388 C CA . GLY A 1 181 ? -4.441 -4.365 -13.058 1.00 64.81 181 GLY A CA 1
ATOM 1389 C C . GLY A 1 181 ? -4.289 -5.608 -12.181 1.00 64.81 181 GLY A C 1
ATOM 1390 O O . GLY A 1 181 ? -4.104 -5.552 -10.963 1.00 64.81 181 GLY A O 1
ATOM 1391 N N . ALA A 1 182 ? -4.343 -6.773 -12.837 1.00 73.81 182 ALA A N 1
ATOM 1392 C CA . ALA A 1 182 ? -3.949 -8.056 -12.257 1.00 73.81 182 ALA A CA 1
ATOM 1393 C C . ALA A 1 182 ? -2.541 -7.939 -11.637 1.00 73.81 182 ALA A C 1
ATOM 1395 O O . ALA A 1 182 ? -1.737 -7.149 -12.116 1.00 73.81 182 ALA A O 1
ATOM 1396 N N . TYR A 1 183 ? -2.236 -8.718 -10.592 1.00 88.94 183 TYR A N 1
ATOM 1397 C CA . TYR A 1 183 ? -0.997 -8.633 -9.777 1.00 88.94 183 TYR A CA 1
ATOM 1398 C C . TYR A 1 183 ? -1.048 -7.651 -8.599 1.00 88.94 183 TYR A C 1
ATOM 1400 O O . TYR A 1 183 ? -0.035 -7.322 -7.985 1.00 88.94 183 TYR A O 1
ATOM 1408 N N . TRP A 1 184 ? -2.255 -7.268 -8.198 1.00 94.06 184 TRP A N 1
ATOM 1409 C CA . TRP A 1 184 ? -2.524 -6.832 -6.836 1.00 94.06 184 TRP A CA 1
ATOM 1410 C C . TRP A 1 184 ? -3.117 -7.979 -6.022 1.00 94.06 184 TRP A C 1
ATOM 1412 O O . TRP A 1 184 ? -3.972 -8.738 -6.483 1.00 94.06 184 TRP A O 1
ATOM 1422 N N . ALA A 1 185 ? -2.673 -8.085 -4.779 1.00 96.19 185 ALA A N 1
ATOM 1423 C CA . ALA A 1 185 ? -3.260 -8.937 -3.768 1.00 96.19 185 ALA A CA 1
ATOM 1424 C C . ALA A 1 185 ? -4.031 -8.078 -2.766 1.00 96.19 185 ALA A C 1
ATOM 1426 O O . ALA A 1 185 ? -3.691 -6.919 -2.513 1.00 96.19 185 ALA A O 1
ATOM 1427 N N . GLY A 1 186 ? -5.068 -8.657 -2.167 1.00 97.69 186 GLY A N 1
ATOM 1428 C CA . GLY A 1 186 ? -5.830 -7.974 -1.137 1.00 97.69 186 GLY A CA 1
ATOM 1429 C C . GLY A 1 186 ? -6.378 -8.913 -0.081 1.00 97.69 186 GLY A C 1
ATOM 1430 O O . GLY A 1 186 ? -6.653 -10.089 -0.337 1.00 97.69 186 GLY A O 1
ATOM 1431 N N . CYS A 1 187 ? -6.552 -8.382 1.122 1.00 98.50 187 CYS A N 1
ATOM 1432 C CA . CYS A 1 187 ? -7.233 -9.072 2.206 1.00 98.50 187 CYS A CA 1
ATOM 1433 C C . CYS A 1 187 ? -8.053 -8.092 3.050 1.00 98.50 187 CYS A C 1
ATOM 1435 O O . CYS A 1 187 ? -7.828 -6.881 3.043 1.00 98.50 187 CYS A O 1
ATOM 1437 N N . THR A 1 188 ? -9.010 -8.630 3.798 1.00 98.44 188 THR A N 1
ATOM 1438 C CA . THR A 1 188 ? -9.729 -7.895 4.840 1.00 98.44 188 THR A CA 1
ATOM 1439 C C . THR A 1 188 ? -9.507 -8.551 6.185 1.00 98.44 188 THR A C 1
ATOM 1441 O O . THR A 1 188 ? -9.558 -9.777 6.276 1.00 98.44 188 THR A O 1
ATOM 1444 N N . VAL A 1 189 ? -9.375 -7.743 7.230 1.00 98.12 189 VAL A N 1
ATOM 1445 C CA . VAL A 1 189 ? -9.483 -8.185 8.621 1.00 98.12 189 VAL A CA 1
ATOM 1446 C C . VAL A 1 189 ? -10.841 -7.735 9.138 1.00 98.12 189 VAL A C 1
ATOM 1448 O O . VAL A 1 189 ? -11.094 -6.536 9.205 1.00 98.12 189 VAL A O 1
ATOM 1451 N N . ARG A 1 190 ? -11.727 -8.666 9.495 1.00 96.75 190 ARG A N 1
ATOM 1452 C CA . ARG A 1 190 ? -13.050 -8.363 10.068 1.00 96.75 190 ARG A CA 1
ATOM 1453 C C . ARG A 1 190 ? -13.345 -9.298 11.220 1.00 96.75 190 ARG A C 1
ATOM 1455 O O . ARG A 1 190 ? -13.243 -10.510 11.072 1.00 96.75 190 ARG A O 1
ATOM 1462 N N . ASN A 1 191 ? -13.718 -8.735 12.360 1.00 92.44 191 ASN A N 1
ATOM 1463 C CA . ASN A 1 191 ? -13.883 -9.462 13.619 1.00 92.44 191 ASN A CA 1
ATOM 1464 C C . ASN A 1 191 ? -12.699 -10.399 13.911 1.00 92.44 191 ASN A C 1
ATOM 1466 O O . ASN A 1 191 ? -12.902 -11.556 14.269 1.00 92.44 191 ASN A O 1
ATOM 1470 N N . GLN A 1 192 ? -11.470 -9.908 13.709 1.00 91.44 192 GLN A N 1
ATOM 1471 C CA . GLN A 1 192 ? -10.225 -10.678 13.881 1.00 91.44 192 GLN A CA 1
ATOM 1472 C C . GLN A 1 192 ? -10.035 -11.861 12.912 1.00 91.44 192 GLN A C 1
ATOM 1474 O O . GLN A 1 192 ? -9.107 -12.649 13.067 1.00 91.44 192 GLN A O 1
ATOM 1479 N N . VAL A 1 193 ? -10.877 -11.978 11.883 1.00 96.88 193 VAL A N 1
ATOM 1480 C CA . VAL A 1 193 ? -10.750 -12.983 10.824 1.00 96.88 193 VAL A CA 1
ATOM 1481 C C . VAL A 1 193 ? -10.1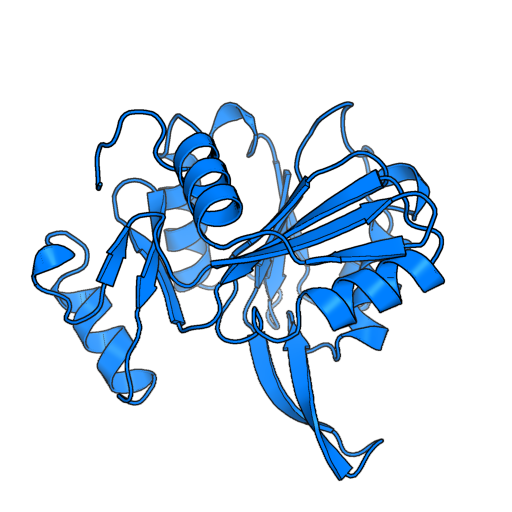48 -12.340 9.583 1.00 96.88 193 VAL A C 1
ATOM 1483 O O . VAL A 1 193 ? -10.661 -11.339 9.079 1.00 96.88 193 VAL A O 1
ATOM 1486 N N . VAL A 1 194 ? -9.075 -12.941 9.071 1.00 98.25 194 VAL A N 1
ATOM 1487 C CA . VAL A 1 194 ? -8.425 -12.526 7.824 1.00 98.25 194 VAL A CA 1
ATOM 1488 C C . VAL A 1 194 ? -9.033 -13.294 6.659 1.00 98.25 194 VAL A C 1
ATOM 1490 O O . VAL A 1 194 ? -9.082 -14.521 6.676 1.00 98.25 194 VAL A O 1
ATOM 1493 N N . THR A 1 195 ? -9.501 -12.576 5.643 1.00 98.38 195 THR A N 1
ATOM 1494 C CA . THR A 1 195 ? -10.076 -13.161 4.424 1.00 98.38 195 THR A CA 1
ATOM 1495 C C . THR A 1 195 ? -9.369 -12.595 3.203 1.00 98.38 195 THR A C 1
ATOM 1497 O O . THR A 1 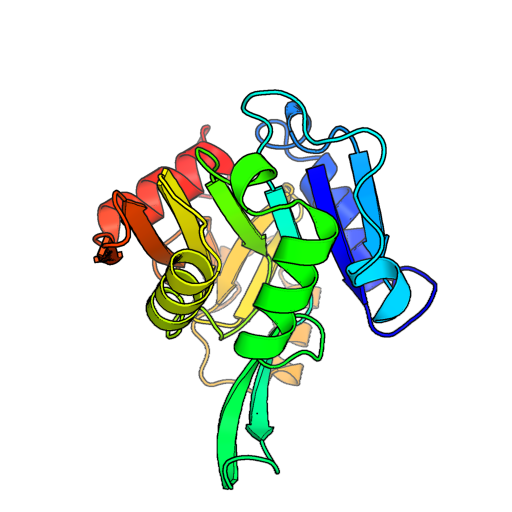195 ? -9.309 -11.378 3.036 1.00 98.38 195 THR A O 1
ATOM 1500 N N . THR A 1 196 ? -8.841 -13.467 2.348 1.00 97.88 196 THR A N 1
ATOM 1501 C CA . THR A 1 196 ? -8.278 -13.076 1.050 1.00 97.88 196 THR A CA 1
ATOM 1502 C C . THR A 1 196 ? -9.387 -12.603 0.114 1.00 97.88 196 THR A C 1
ATOM 1504 O O . THR A 1 196 ? -10.453 -13.215 0.043 1.00 97.88 196 THR A O 1
ATOM 1507 N N . LEU A 1 197 ? -9.131 -11.525 -0.622 1.00 97.31 197 LEU A N 1
ATOM 1508 C CA . LEU A 1 197 ? -10.041 -11.005 -1.636 1.00 97.31 197 LEU A CA 1
ATOM 1509 C C . LEU A 1 197 ? -9.784 -11.676 -2.990 1.00 97.31 197 LEU A C 1
ATOM 1511 O O . LEU A 1 197 ? -8.652 -12.009 -3.335 1.00 97.31 197 LEU A O 1
ATOM 1515 N N . GLY A 1 198 ? -10.847 -11.877 -3.771 1.00 95.75 198 GLY A N 1
ATOM 1516 C CA . GLY A 1 198 ? -10.723 -12.407 -5.128 1.00 95.75 198 GLY A CA 1
ATOM 1517 C C . GLY A 1 198 ? -10.052 -11.400 -6.065 1.00 95.75 198 GLY A C 1
ATOM 1518 O O . GLY A 1 198 ? -10.309 -10.204 -5.959 1.00 95.75 198 GLY A O 1
ATOM 1519 N N . ALA A 1 199 ? -9.251 -11.885 -7.018 1.00 92.69 199 ALA A N 1
ATOM 1520 C CA . ALA A 1 199 ? -8.461 -11.041 -7.923 1.00 92.69 199 ALA A CA 1
ATOM 1521 C C . ALA A 1 199 ? -9.287 -9.944 -8.620 1.00 92.69 199 ALA A C 1
ATOM 1523 O O . ALA A 1 199 ? -8.897 -8.786 -8.590 1.00 92.69 199 ALA A O 1
ATOM 1524 N N . LYS A 1 200 ? -10.477 -10.276 -9.143 1.00 92.75 200 LYS A N 1
ATOM 1525 C CA . LYS A 1 200 ? -11.371 -9.292 -9.786 1.00 92.75 200 LYS A CA 1
ATOM 1526 C C . LYS A 1 200 ? -11.836 -8.183 -8.840 1.00 92.75 200 LYS A C 1
ATOM 1528 O O . LYS A 1 200 ? -11.974 -7.043 -9.254 1.00 92.75 200 LYS A O 1
ATOM 1533 N N . THR A 1 201 ? -12.108 -8.523 -7.580 1.00 95.00 201 THR A N 1
ATOM 1534 C CA . THR A 1 201 ? -12.510 -7.543 -6.560 1.00 95.00 201 THR A CA 1
ATOM 1535 C C . THR A 1 201 ? -11.359 -6.604 -6.235 1.00 95.00 201 THR A C 1
ATOM 1537 O O . THR A 1 201 ? -11.577 -5.411 -6.063 1.00 95.00 201 THR A O 1
ATOM 1540 N N . VAL A 1 202 ? -10.142 -7.144 -6.160 1.00 95.81 202 VAL A N 1
ATOM 1541 C CA . VAL A 1 202 ? -8.934 -6.353 -5.923 1.00 95.81 202 VAL A CA 1
ATOM 1542 C C . VAL A 1 202 ? -8.671 -5.410 -7.092 1.00 95.81 202 VAL A C 1
ATOM 1544 O O . VAL A 1 202 ? -8.548 -4.213 -6.873 1.00 95.81 202 VAL A O 1
ATOM 1547 N N . GLU A 1 203 ? -8.649 -5.931 -8.316 1.00 92.62 203 GLU A N 1
ATOM 1548 C CA . GLU A 1 203 ? -8.435 -5.157 -9.543 1.00 92.62 203 GLU A CA 1
ATOM 1549 C C . GLU A 1 203 ? -9.452 -4.019 -9.674 1.00 92.62 203 GLU A C 1
ATOM 1551 O O . GLU A 1 203 ? -9.075 -2.865 -9.850 1.00 92.62 203 GLU A O 1
ATOM 1556 N N . GLN A 1 204 ? -10.740 -4.314 -9.472 1.00 93.31 204 GLN A N 1
ATOM 1557 C CA . GLN A 1 204 ? -11.780 -3.290 -9.488 1.00 93.31 204 GLN A CA 1
ATOM 1558 C C . GLN A 1 204 ? -11.525 -2.198 -8.438 1.00 93.31 204 GLN A C 1
ATOM 1560 O O . GLN A 1 204 ? -11.630 -1.021 -8.763 1.00 93.31 204 GLN A O 1
ATOM 1565 N N . ALA A 1 205 ? -11.171 -2.568 -7.204 1.00 94.94 205 ALA A N 1
ATOM 1566 C CA . ALA A 1 205 ? -10.914 -1.597 -6.144 1.00 94.94 205 ALA A CA 1
ATOM 1567 C C . ALA A 1 205 ? -9.675 -0.730 -6.426 1.00 94.94 205 ALA A C 1
ATOM 1569 O O . ALA A 1 205 ? -9.690 0.467 -6.149 1.00 94.94 205 ALA A O 1
ATOM 1570 N N . VAL A 1 206 ? -8.604 -1.320 -6.967 1.00 94.38 206 VAL A N 1
ATOM 1571 C CA . VAL A 1 206 ? -7.379 -0.597 -7.347 1.00 94.38 206 VAL A CA 1
ATOM 1572 C C . VAL A 1 206 ? -7.687 0.388 -8.471 1.00 94.38 206 VAL A C 1
ATOM 1574 O O . VAL A 1 206 ? -7.333 1.560 -8.359 1.00 94.38 206 VAL A O 1
ATOM 1577 N N . ARG A 1 207 ? -8.400 -0.051 -9.510 1.00 93.50 207 ARG A N 1
ATOM 1578 C CA . ARG A 1 207 ? -8.831 0.823 -10.600 1.00 93.50 207 ARG A CA 1
ATOM 1579 C C . ARG A 1 207 ? -9.724 1.955 -10.101 1.00 93.50 207 ARG A C 1
ATOM 1581 O O . ARG A 1 207 ? -9.419 3.106 -10.350 1.00 93.50 207 ARG A O 1
ATOM 1588 N N . GLU A 1 208 ? -10.749 1.666 -9.302 1.00 93.06 208 GLU A N 1
ATOM 1589 C CA . GLU A 1 208 ? -11.614 2.705 -8.716 1.00 93.06 208 GLU A CA 1
ATOM 1590 C C . GLU A 1 208 ? -10.835 3.733 -7.878 1.00 93.06 208 GLU A C 1
ATOM 1592 O O . GLU A 1 208 ? -11.221 4.898 -7.813 1.00 93.06 208 GLU A O 1
ATOM 1597 N N . GLN A 1 209 ? -9.743 3.320 -7.228 1.00 93.19 209 GLN A N 1
ATOM 1598 C CA . GLN A 1 209 ? -8.926 4.214 -6.413 1.00 93.19 209 GLN A CA 1
ATOM 1599 C C . GLN A 1 209 ? -7.968 5.079 -7.235 1.00 93.19 209 GLN A C 1
ATOM 1601 O O . GLN A 1 209 ? -7.734 6.229 -6.857 1.00 93.19 209 GLN A O 1
ATOM 1606 N N . PHE A 1 210 ? -7.345 4.512 -8.267 1.00 93.19 210 PHE A N 1
ATOM 1607 C CA . PHE A 1 210 ? -6.223 5.146 -8.958 1.00 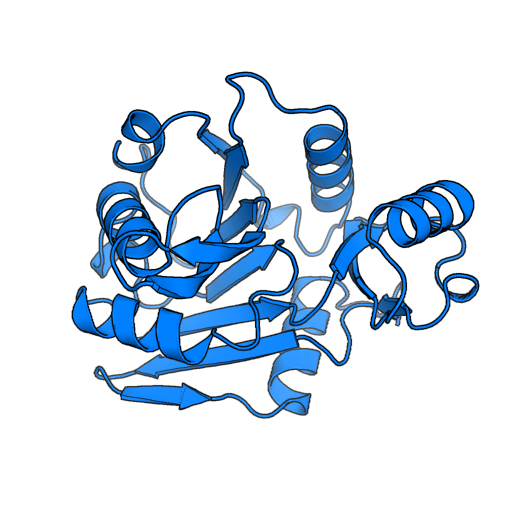93.19 210 PHE A CA 1
ATOM 1608 C C . PHE A 1 210 ? -6.532 5.551 -10.396 1.00 93.19 210 PHE A C 1
ATOM 1610 O O . PHE A 1 210 ? -5.957 6.527 -10.849 1.00 93.19 210 PHE A O 1
ATOM 1617 N N . ASP A 1 211 ? -7.407 4.846 -11.099 1.00 92.38 211 ASP A N 1
ATOM 1618 C CA . ASP A 1 211 ? -7.754 5.118 -12.496 1.00 92.38 211 ASP A CA 1
ATOM 1619 C C . ASP A 1 211 ? -9.266 4.919 -12.747 1.00 92.38 211 ASP A C 1
ATOM 1621 O O . ASP A 1 211 ? -9.676 4.004 -13.468 1.00 92.38 211 ASP A O 1
ATOM 1625 N N . PRO A 1 212 ? -10.137 5.703 -12.081 1.00 91.31 212 PRO A N 1
ATOM 1626 C CA . PRO A 1 212 ? -11.588 5.536 -12.184 1.00 91.31 212 PRO A CA 1
ATOM 1627 C C . PRO A 1 212 ? -12.147 5.910 -13.562 1.00 91.31 212 PRO A C 1
ATOM 1629 O O . PRO A 1 212 ? -13.228 5.436 -13.914 1.00 91.31 212 PRO A O 1
ATOM 1632 N N . ASP A 1 213 ? -11.429 6.746 -14.312 1.00 90.12 213 ASP A N 1
ATOM 1633 C CA . ASP A 1 213 ? -11.817 7.225 -15.641 1.00 90.12 213 ASP A CA 1
ATOM 1634 C C . ASP A 1 213 ? -11.231 6.366 -16.779 1.00 90.12 213 ASP A C 1
ATOM 1636 O O . ASP A 1 213 ? -11.555 6.601 -17.943 1.00 90.12 213 ASP A O 1
ATOM 1640 N N . GLU A 1 214 ? -10.454 5.326 -16.439 1.00 85.31 214 GLU A N 1
ATOM 1641 C CA . GLU A 1 214 ? -9.802 4.410 -17.386 1.00 85.31 214 GLU A CA 1
ATOM 1642 C C . GLU A 1 214 ? -8.831 5.146 -18.340 1.00 85.31 214 GLU A C 1
ATOM 1644 O O . GLU A 1 214 ? -8.753 4.843 -19.530 1.00 85.31 214 GLU A O 1
ATOM 1649 N N . ASP A 1 215 ? -8.076 6.117 -17.811 1.00 81.69 215 ASP A N 1
ATOM 1650 C CA . ASP A 1 215 ? -7.083 6.910 -18.546 1.00 81.69 215 ASP A CA 1
ATOM 1651 C C . ASP A 1 215 ? -5.874 6.069 -18.993 1.00 81.69 215 ASP A C 1
ATOM 1653 O O . ASP A 1 215 ? -5.234 6.386 -20.003 1.00 81.69 215 ASP A O 1
ATOM 1657 N N . GLU A 1 216 ? -5.540 5.003 -18.255 1.00 78.88 216 GLU A N 1
ATOM 1658 C CA . GLU A 1 216 ? -4.455 4.074 -18.595 1.00 78.88 216 GLU A CA 1
ATOM 1659 C C . GLU A 1 216 ? -4.913 2.615 -18.767 1.00 78.88 216 GLU A C 1
ATOM 1661 O O . GLU A 1 216 ? -4.072 1.776 -19.089 1.00 78.88 216 GLU A O 1
ATOM 1666 N N . ALA A 1 217 ? -6.197 2.285 -18.594 1.00 64.56 217 ALA A N 1
ATOM 1667 C CA . ALA A 1 217 ? -6.725 0.914 -18.701 1.00 64.56 217 ALA A CA 1
ATOM 1668 C C . ALA A 1 217 ? -7.011 0.427 -20.140 1.00 64.56 217 ALA A C 1
ATOM 1670 O O . ALA A 1 217 ? -7.372 1.235 -21.023 1.00 64.56 217 ALA A O 1
#

Nearest PDB structures (foldseek):
  3eeb-assembly2_B  TM=5.683E-01  e=6.473E-04  Vibrio cholerae
  3pee-assembly2_B  TM=5.191E-01  e=8.744E-04  Clostridioides difficile 630
  8yjc-assembly1_A  TM=5.312E-01  e=5.739E-04  Vibrio vulnificus MO6-24/O
  3fzy-assembly2_B  TM=5.674E-01  e=1.596E-03  Vibrio cholerae

Sequence (217 aa):
MIWIIESKSKLSRVFAADLTRLQANEAVAAHVARSVLNSKIAEMQTPLAPPLAPGEPVLVLAHSGYALDDRHHEERPWVGGRWLDEFVQDVTAKFTPAGISGRTLWFLVCHTGHDVTTLGTLLAAAGVNDVTIYMPTDFMYISKNGIPHVLKSDADLESVNKDVAKWDGDYMSITGSQPTGAYWAGCTVRNQVVTTLGAKTVEQAVREQFDPDEDEA

pLDDT: mean 91.52, std 6.43, range [64.56, 98.56]

Mean predicted aligned error: 4.0 Å